Protein 9N4H (pdb70)

Solvent-accessible surface area: 15403 Å² total; per-residue (Å²): 52,2,113,32,89,46,62,19,77,23,88,3,23,0,29,9,32,7,79,152,73,89,75,21,120,14,72,29,35,33,34,2,74,1,92,36,1,77,58,96,15,63,0,18,14,11,104,47,22,62,0,28,0,0,0,65,114,50,104,54,45,2,29,0,85,7,81,12,97,79,138,109,78,25,105,4,71,101,80,74,35,46,10,55,14,5,1,26,0,41,0,43,57,16,60,110,132,20,179,43,29,20,60,20,40,55,31,9,64,9,94,1,45,7,3,3,5,1,0,22,12,66,81,87,52,52,34,69,4,28,81,112,16,77,99,22,26,146,57,67,118,57,5,71,51,2,1,61,76,17,65,88,42,0,28,124,122,10,0,0,0,2,0,19,0,31,0,13,8,36,95,44,0,110,30,100,51,69,19,85,20,77,4,20,0,28,8,34,8,72,145,76,90,76,19,123,14,83,27,36,32,28,1,76,0,94,36,8,82,63,82,12,65,0,17,14,13,105,48,24,64,0,23,0,0,0,60,114,58,108,55,49,2,31,0,85,6,89,14,99,72,130,109,83,29,94,0,64,96,110,69,36,42,11,52,15,6,1,27,0,36,0,45,64,17,60,106,133,21,178,43,30,19,51,16,42,51,32,8,64,16,93,0,44,6,3,3,5,2,0,21,10,67,80,85,34,54,33,72,2,26,83,114,17,76,97,29,26,148,61,66,128,61,4,80,53,1,0,79,66,14,62,98,38,0,26,99,125,4,0,0,0,4,0,20,0,34,0,10,7,33,95

Radius of gyration: 21.86 Å; Cα contacts (8 Å, |Δi|>4): 860; chains: 2; bounding box: 50×51×44 Å

Nearest PDB structures (foldseek):
  8eov-assembly1_A  TM=8.571E-01  e=8.862E+00  synthetic construct
  4huh-assembly1_D  TM=3.785E-01  e=7.845E+00  Tequatrovirus T4
  4huh-assembly1_F  TM=3.788E-01  e=7.845E+00  Tequatrovirus T4
  4huh-assembly1_E  TM=3.785E-01  e=7.845E+00  Tequatrovirus T4
  4huh-assembly1_C  TM=2.147E-01  e=7.845E+00  Tequatrovirus T4

GO terms:
  GO:0043709 cell adhesion involved in single-species biofilm formation (P, IMP)

Foldseek 3Di:
DFFAEAEDEDEAEDDQVCVVVQKDKDKDKDKFFGQRDAAKFKKAWADFDWAWEAFQQRQFIKIKDKDWPDRDIDIAHGSRGMDMTMIMIMIGGDPSPDQHQWYPHRHFKTKQKFRIKIARDDPVLSVVLSVQLVVCVVVPHHRVVSVVSSSVSRNPGIYMYGYMYMYGYDD/DFFAAAEDEDEAEDDQCCVPVQKDKDKDKDKFFGQRDAAKFKKAKAQFDWAWEAEQQRPFIKIKDKAWPDRDIDMAHGSRGIDMTMIMIMIGGDDPPDDHQYYPHNHFKDKQKFRIKMKRDDPVLSVVLNVQLVVCVVVPHHRVVSVVVSCVSRNDVMYMYGYMYMYGYDD

Secondary structure (DSSP, 8-state):
----EEEEEEEEEPPTTHHHH--EEEEEEEEEE-TT--S-EEEEEPPP--EEEEETTTTEEEEEEEEESS-SPEEE-TT--EEEEEEEEEEEEPPTTPPPSEE-TTSSEEEEEEEEEEE-S-HHHHHHHHHHHHHHHHTT--HHHHHHHHHHHHHSSS-EEEEEEEEE---/----EEEEEEEEE--TTHHHH--EEEEEEEEEE-TT--S-EEEEEPPP--EEEEETTTTEEEEEEEEES--S-EEE-TT--EEEEEEEEEEEEPPTTPPPSEE-TTSSEEEEEEEEEEE-S-HHHHHHHHHHHHHHHHTT--HHHHHHHHHHHH-SSS-EEEEEEEEE---

Sequence (342 aa):
ACYSELSVQHNLVVQGDFALTQTQMATYEHNFNDSSCVSTNTITPMSPADIIVGLYNDTIKLNLHFEWTNKNNITLSNNQTSFTSGYSVTVTPAASNAKVNVSAGGGGSVMINGVATLSSASSSTRGSAAVQFLLCLLGGKSWDACVNSYRNALAQNAGVYSFNLTLSYNPACYSELSVQHNLVVQGDFALTQTQMATYEHNFNDSSCVSTNTITPMSPADIIVGLYNDTIKLNLHFEWTNKNNITLSNNQTSFTSGYSVTVTPAASNAKVNVSAGGGGSVMINGVATLSSASSSTRGSAAVQFLLCLLGGKSWDACVNSYRNALAQNAGVYSFNLTLSYNP

B-factor: mean 21.0, std 8.01, range [8.34, 59.48]

InterPro domains:
  IPR000259 Fimbrial-type adhesion domain [PF00419] (185-344)
  IPR008966 Adhesion domain superfamily [SSF49401] (194-344)
  IPR016959 Uncharacterised conserved protein UCP030811 [NF011788] (1-344)
  IPR016959 Uncharacterised conserved protein UCP030811 [PIRSF030811] (1-344)
  IPR036937 Fimbrial-type adhesion domain superfamily [G3DSA:2.60.40.1090] (190-343)

Structure (mmCIF, N/CA/C/O backbone):
data_9N4H
#
_entry.id   9N4H
#
_cell.length_a   34.852
_cell.length_b   92.296
_cell.length_c   44.939
_cell.angle_alpha   90.00
_cell.angle_beta   91.69
_cell.angle_gamma   90.00
#
_symmetry.space_group_name_H-M   'P 1 21 1'
#
loop_
_entity.id
_entity.type
_entity.pdbx_description
1 polymer 'YehD protein'
2 non-polymer GLYCEROL
3 non-polymer 'FORMIC ACID'
4 non-polymer 'MAGNESIUM ION'
5 water water
#
loop_
_atom_site.group_PDB
_atom_site.id
_atom_site.type_symbol
_atom_site.label_atom_id
_atom_site.label_alt_id
_atom_site.label_comp_id
_atom_site.label_asym_id
_atom_site.label_entity_id
_atom_site.label_seq_id
_atom_site.pdbx_PDB_ins_code
_atom_site.Cartn_x
_atom_site.Cartn_y
_atom_site.Cartn_z
_atom_site.occupancy
_atom_site.B_iso_or_equiv
_atom_site.auth_seq_id
_atom_site.auth_comp_id
_atom_site.auth_asym_id
_atom_site.auth_atom_id
_atom_site.pdbx_PDB_model_num
ATOM 1 N N . ALA A 1 1 ? 0.976 -41.883 4.779 1.00 20.28 1 ALA A N 1
ATOM 2 C CA . ALA A 1 1 ? 0.262 -40.563 4.847 1.00 17.27 1 ALA A CA 1
ATOM 3 C C . ALA A 1 1 ? 0.813 -39.728 5.996 1.00 14.47 1 ALA A C 1
ATOM 4 O O . ALA A 1 1 ? 1.264 -40.287 6.988 1.00 13.25 1 ALA A O 1
ATOM 13 N N . CYS A 1 2 ? 0.822 -38.392 5.795 1.00 13.99 2 CYS A N 1
ATOM 14 C CA . CYS A 1 2 ? 1.072 -37.416 6.863 1.00 14.41 2 CYS A CA 1
ATOM 15 C C . CYS A 1 2 ? -0.097 -36.451 6.916 1.00 13.02 2 CYS A C 1
ATOM 16 O O . CYS A 1 2 ? -0.809 -36.283 5.926 1.00 14.01 2 CYS A O 1
ATOM 23 N N . TYR A 1 3 ? -0.320 -35.825 8.083 1.00 13.88 3 TYR A N 1
ATOM 24 C CA . TYR A 1 3 ? -1.547 -35.047 8.203 1.00 12.78 3 TYR A CA 1
ATOM 25 C C . TYR A 1 3 ? -1.392 -33.687 8.854 1.00 13.67 3 TYR A C 1
ATOM 26 O O . TYR A 1 3 ? -2.392 -32.973 8.937 1.00 12.85 3 TYR A O 1
ATOM 44 N N . SER A 1 4 ? -0.229 -33.337 9.380 1.00 10.80 4 SER A N 1
ATOM 45 C CA . SER A 1 4 ? -0.192 -32.182 10.247 1.00 12.52 4 SER A CA 1
ATOM 46 C C . SER A 1 4 ? 0.079 -30.906 9.461 1.00 11.76 4 SER A C 1
ATOM 47 O O . SER A 1 4 ? 0.706 -30.918 8.407 1.00 13.55 4 SER A O 1
ATOM 55 N N . GLU A 1 5 ? -0.434 -29.811 9.977 1.00 9.90 5 GLU A N 1
ATOM 56 C CA . GLU A 1 5 ? -0.131 -28.474 9.491 1.00 10.77 5 GLU A CA 1
ATOM 57 C C . GLU A 1 5 ? 0.879 -27.901 10.481 1.00 10.86 5 GLU A C 1
ATOM 58 O O . GLU A 1 5 ? 0.543 -27.578 11.626 1.00 11.05 5 GLU A O 1
ATOM 70 N N . LEU A 1 6 ? 2.101 -27.762 10.028 1.00 11.45 6 LEU A N 1
ATOM 71 C CA . LEU A 1 6 ? 3.195 -27.272 10.837 1.00 13.54 6 LEU A CA 1
ATOM 72 C C . LEU A 1 6 ? 3.763 -26.003 10.235 1.00 12.85 6 LEU A C 1
ATOM 73 O O . LEU A 1 6 ? 3.790 -25.832 9.010 1.00 12.04 6 LEU A O 1
ATOM 89 N N . SER A 1 7 ? 4.295 -25.154 11.120 1.00 14.14 7 SER A N 1
ATOM 90 C CA . SER A 1 7 ? 4.903 -23.926 10.639 1.00 14.49 7 SER A CA 1
ATOM 91 C C . SER A 1 7 ? 6.076 -23.582 11.540 1.00 11.36 7 SER A C 1
ATOM 92 O O . SER A 1 7 ? 6.175 -24.032 12.704 1.00 11.43 7 SER A O 1
ATOM 100 N N . VAL A 1 8 ? 6.972 -22.777 10.969 1.00 11.09 8 VAL A N 1
ATOM 101 C CA . VAL A 1 8 ? 8.056 -22.140 11.706 1.00 11.45 8 VAL A CA 1
ATOM 102 C C . VAL A 1 8 ? 8.049 -20.669 11.353 1.00 11.25 8 VAL A C 1
ATOM 103 O O . VAL A 1 8 ? 7.706 -20.308 10.225 1.00 11.31 8 VAL A O 1
ATOM 116 N N . GLN A 1 9 ? 8.503 -19.833 12.275 1.00 11.71 9 GLN A N 1
ATOM 117 C CA . GLN A 1 9 ? 8.610 -18.398 12.029 1.00 16.95 9 GLN A CA 1
ATOM 118 C C . GLN A 1 9 ? 10.092 -18.027 12.026 1.00 15.54 9 GLN A C 1
ATOM 119 O O . GLN A 1 9 ? 10.807 -18.372 12.988 1.00 15.95 9 GLN A O 1
ATOM 133 N N . HIS A 1 10 ? 10.524 -17.263 11.001 1.00 11.76 10 HIS A N 1
ATOM 134 C CA . HIS A 1 10 ? 11.871 -16.708 11.046 1.00 12.59 10 HIS A CA 1
ATOM 135 C C . HIS A 1 10 ? 11.796 -15.199 10.925 1.00 13.73 10 HIS A C 1
ATOM 136 O O . HIS A 1 10 ? 10.751 -14.647 10.569 1.00 15.78 10 HIS A O 1
ATOM 150 N N . ASN A 1 11 ? 12.873 -14.532 11.306 1.00 9.78 11 ASN A N 1
ATOM 151 C CA . ASN A 1 11 ? 12.935 -13.080 11.191 1.00 12.97 11 ASN A CA 1
ATOM 152 C C . ASN A 1 11 ? 13.965 -12.741 10.129 1.00 14.56 11 ASN A C 1
ATOM 153 O O . ASN A 1 11 ? 15.031 -13.375 10.060 1.00 17.02 11 ASN A O 1
ATOM 164 N N . LEU A 1 12 ? 13.642 -11.738 9.302 1.00 16.75 12 LEU A N 1
ATOM 165 C CA . LEU A 1 12 ? 14.599 -11.160 8.374 1.00 14.58 12 LEU A CA 1
ATOM 166 C C . LEU A 1 12 ? 14.736 -9.691 8.747 1.00 15.19 12 LEU A C 1
ATOM 167 O O . LEU A 1 12 ? 13.792 -8.934 8.581 1.00 18.13 12 LEU A O 1
ATOM 183 N N . VAL A 1 13 ? 15.915 -9.273 9.175 1.00 13.83 13 VAL A N 1
ATOM 184 C CA . VAL A 1 13 ? 16.186 -7.865 9.434 1.00 14.46 13 VAL A CA 1
ATOM 185 C C . VAL A 1 13 ? 16.973 -7.364 8.243 1.00 14.48 13 VAL A C 1
ATOM 186 O O . VAL A 1 13 ? 18.060 -7.895 7.949 1.00 13.40 13 VAL A O 1
ATOM 199 N N . VAL A 1 14 ? 16.379 -6.413 7.508 1.00 14.31 14 VAL A N 1
ATOM 200 C CA . VAL A 1 14 ? 17.060 -5.762 6.392 1.00 14.46 14 VAL A CA 1
ATOM 201 C C . VAL A 1 14 ? 18.134 -4.841 6.958 1.00 14.33 14 VAL A C 1
ATOM 202 O O . VAL A 1 14 ? 17.862 -4.048 7.859 1.00 16.49 14 VAL A O 1
ATOM 215 N N . GLN A 1 15 ? 19.330 -4.901 6.391 1.00 15.95 15 GLN A N 1
ATOM 216 C CA . GLN A 1 15 ? 20.442 -4.075 6.845 1.00 14.71 15 GLN A CA 1
ATOM 217 C C . GLN A 1 15 ? 20.115 -2.594 6.794 1.00 15.67 15 GLN A C 1
ATOM 218 O O . GLN A 1 15 ? 19.477 -2.102 5.852 1.00 16.81 15 GLN A O 1
ATOM 232 N N . GLY A 1 16 ? 20.662 -1.858 7.757 1.00 16.81 16 GLY A N 1
ATOM 233 C CA . GLY A 1 16 ? 20.408 -0.437 7.807 1.00 18.15 16 GLY A CA 1
ATOM 234 C C . GLY A 1 16 ? 20.958 0.314 6.616 1.00 21.88 16 GLY A C 1
ATOM 235 O O . GLY A 1 16 ? 20.460 1.390 6.277 1.00 25.11 16 GLY A O 1
ATOM 239 N N . ASP A 1 17 ? 21.959 -0.254 5.941 1.00 22.49 17 ASP A N 1
ATOM 240 C CA . ASP A 1 17 ? 22.546 0.383 4.767 1.00 23.74 17 ASP A CA 1
ATOM 241 C C . ASP A 1 17 ? 22.058 -0.255 3.469 1.00 21.19 17 ASP A C 1
ATOM 242 O O . ASP A 1 17 ? 22.759 -0.220 2.454 1.00 22.85 17 ASP A O 1
ATOM 251 N N . PHE A 1 18 ? 20.865 -0.837 3.481 1.00 17.21 18 PHE A N 1
ATOM 252 C CA . PHE A 1 18 ? 20.333 -1.448 2.257 1.00 18.01 18 PHE A CA 1
ATOM 253 C C . PHE A 1 18 ? 20.204 -0.453 1.124 1.00 19.39 18 PHE A C 1
ATOM 254 O O . PHE A 1 18 ? 20.216 -0.852 -0.042 1.00 20.61 18 PHE A O 1
ATOM 271 N N . ALA A 1 19 ? 20.038 0.834 1.436 1.00 20.67 19 ALA A N 1
ATOM 272 C CA . ALA A 1 19 ? 19.943 1.838 0.390 1.00 22.84 19 ALA A CA 1
ATOM 273 C C . ALA A 1 19 ? 21.189 1.878 -0.477 1.00 25.58 19 ALA A C 1
ATOM 274 O O . ALA A 1 19 ? 21.094 2.203 -1.676 1.00 26.69 19 ALA A O 1
ATOM 281 N N . LEU A 1 20 ? 22.349 1.556 0.103 1.00 23.60 20 LEU A N 1
ATOM 282 C CA . LEU A 1 20 ? 23.596 1.466 -0.647 1.00 25.08 20 LEU A CA 1
ATOM 283 C C . LEU A 1 20 ? 23.728 0.134 -1.379 1.00 23.82 20 LEU A C 1
ATOM 284 O O . LEU A 1 20 ? 23.951 0.089 -2.600 1.00 23.66 20 LEU A O 1
ATOM 300 N N . THR A 1 21 ? 23.616 -0.956 -0.626 1.00 21.56 21 THR A N 1
ATOM 301 C CA . THR A 1 21 ? 23.919 -2.285 -1.151 1.00 23.18 21 THR A CA 1
ATOM 302 C C . THR A 1 21 ? 22.833 -2.761 -2.088 1.00 23.17 21 THR A C 1
ATOM 303 O O . THR A 1 21 ? 23.136 -3.360 -3.122 1.00 24.54 21 THR A O 1
ATOM 314 N N . GLN A 1 22 ? 21.567 -2.486 -1.752 1.00 22.40 22 GLN A N 1
ATOM 315 C CA . GLN A 1 22 ? 20.407 -2.815 -2.573 1.00 23.60 22 GLN A CA 1
ATOM 316 C C . GLN A 1 22 ? 20.321 -4.311 -2.860 1.00 22.45 22 GLN A C 1
ATOM 317 O O . GLN A 1 22 ? 19.628 -4.740 -3.800 1.00 23.88 22 GLN A O 1
ATOM 331 N N . THR A 1 23 ? 21.007 -5.112 -2.057 1.00 19.34 23 THR A N 1
ATOM 332 C CA . THR A 1 23 ? 20.831 -6.547 -2.119 1.00 20.40 23 THR A CA 1
ATOM 333 C C . THR A 1 23 ? 21.155 -7.141 -0.764 1.00 20.56 23 THR A C 1
ATOM 334 O O . THR A 1 23 ? 22.020 -6.648 -0.031 1.00 20.79 23 THR A O 1
ATOM 345 N N . GLN A 1 24 ? 20.424 -8.192 -0.421 1.00 17.92 24 GLN A N 1
ATOM 346 C CA . GLN A 1 24 ? 20.703 -8.873 0.824 1.00 16.71 24 GLN A CA 1
ATOM 347 C C . GLN A 1 24 ? 20.205 -10.295 0.691 1.00 17.13 24 GLN A C 1
ATOM 348 O O . GLN A 1 24 ? 19.163 -10.546 0.090 1.00 17.07 24 GLN A O 1
ATOM 362 N N . MET A 1 25 ? 20.920 -11.229 1.293 1.00 16.56 25 MET A N 1
ATOM 363 C CA . MET A 1 25 ? 20.483 -12.620 1.271 1.00 19.06 25 MET A CA 1
ATOM 364 C C . MET A 1 25 ? 20.450 -13.156 2.701 1.00 16.26 25 MET A C 1
ATOM 365 O O . MET A 1 25 ? 21.301 -12.789 3.544 1.00 16.27 25 MET A O 1
ATOM 379 N N . ALA A 1 26 ? 19.445 -14.013 2.961 1.00 12.32 26 ALA A N 1
ATOM 380 C CA . ALA A 1 26 ? 19.312 -14.670 4.236 1.00 11.66 26 ALA A CA 1
ATOM 381 C C . ALA A 1 26 ? 19.010 -16.123 3.929 1.00 10.29 26 ALA A C 1
ATOM 382 O O . ALA A 1 26 ? 18.414 -16.448 2.893 1.00 10.63 26 ALA A O 1
ATOM 389 N N . THR A 1 27 ? 19.394 -16.979 4.845 1.00 10.59 27 THR A N 1
ATOM 390 C CA . THR A 1 27 ? 19.155 -18.407 4.744 1.00 13.36 27 THR A CA 1
ATOM 391 C C . THR A 1 27 ? 18.623 -18.957 6.062 1.00 13.20 27 THR A C 1
ATOM 392 O O . THR A 1 27 ? 19.080 -18.573 7.150 1.00 14.31 27 THR A O 1
ATOM 403 N N . TYR A 1 28 ? 17.597 -19.798 5.965 1.00 12.41 28 TYR A N 1
ATOM 404 C CA . TYR A 1 28 ? 16.909 -20.348 7.129 1.00 10.67 28 TYR A CA 1
ATOM 405 C C . TYR A 1 28 ? 16.780 -21.860 7.016 1.00 12.07 28 TYR A C 1
ATOM 406 O O . TYR A 1 28 ? 16.767 -22.418 5.920 1.00 14.52 28 TYR A O 1
ATOM 424 N N . GLU A 1 29 ? 16.797 -22.526 8.156 1.00 13.11 29 GLU A N 1
ATOM 425 C CA . GLU A 1 29 ? 16.484 -23.946 8.174 1.00 12.79 29 GLU A CA 1
ATOM 426 C C . GLU A 1 29 ? 15.470 -24.231 9.266 1.00 13.10 29 GLU A C 1
ATOM 427 O O . GLU A 1 29 ? 15.297 -23.469 10.220 1.00 13.18 29 GLU A O 1
ATOM 439 N N . HIS A 1 30 ? 14.796 -25.372 9.141 1.00 12.85 30 HIS A N 1
ATOM 440 C CA . HIS A 1 30 ? 13.939 -25.804 10.225 1.00 11.48 30 HIS A CA 1
ATOM 441 C C . HIS A 1 30 ? 13.732 -27.302 10.136 1.00 12.45 30 HIS A C 1
ATOM 442 O O . HIS A 1 30 ? 13.555 -27.837 9.044 1.00 11.59 30 HIS A O 1
ATOM 457 N N . ASN A 1 31 ? 13.765 -27.952 11.289 1.00 12.14 31 ASN A N 1
ATOM 458 C CA . ASN A 1 31 ? 13.438 -29.365 11.407 1.00 13.42 31 ASN A CA 1
ATOM 459 C C . ASN A 1 31 ? 11.978 -29.502 11.809 1.00 13.88 31 ASN A C 1
ATOM 460 O O . ASN A 1 31 ? 11.571 -29.017 12.882 1.00 13.27 31 ASN A O 1
ATOM 471 N N . PHE A 1 32 ? 11.176 -30.099 10.915 1.00 13.68 32 PHE A N 1
ATOM 472 C CA . PHE A 1 32 ? 9.794 -30.400 11.214 1.00 11.02 32 PHE A CA 1
ATOM 473 C C . PHE A 1 32 ? 9.696 -31.829 11.739 1.00 11.67 32 PHE A C 1
ATOM 474 O O . PHE A 1 32 ? 10.405 -32.715 11.271 1.00 12.54 32 PHE A O 1
ATOM 491 N N . ASN A 1 33 ? 8.809 -32.049 12.689 1.00 10.86 33 ASN A N 1
ATOM 492 C CA . ASN A 1 33 ? 8.455 -33.404 13.102 1.00 11.93 33 ASN 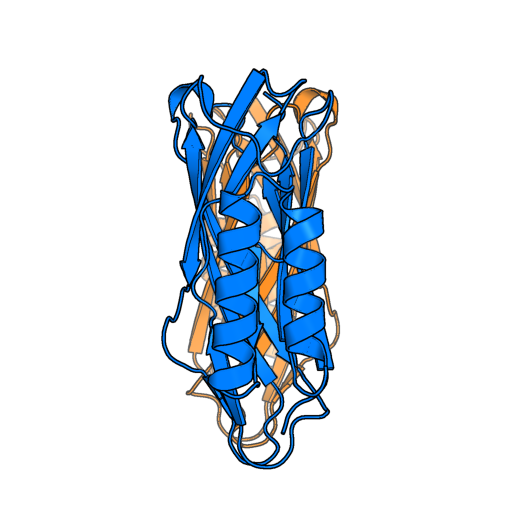A CA 1
ATOM 493 C C . ASN A 1 33 ? 6.948 -33.591 13.049 1.00 12.38 33 ASN A C 1
ATOM 494 O O . ASN A 1 33 ? 6.194 -32.995 13.823 1.00 12.97 33 ASN A O 1
ATOM 505 N N . ASP A 1 34 ? 6.484 -34.387 12.116 1.00 11.80 34 ASP A N 1
ATOM 506 C CA . ASP A 1 34 ? 5.048 -34.659 11.981 1.00 9.63 34 ASP A CA 1
ATOM 507 C C . ASP A 1 34 ? 4.791 -36.068 12.499 1.00 13.74 34 ASP A C 1
ATOM 508 O O . ASP A 1 34 ? 4.987 -37.050 11.775 1.00 14.61 34 ASP A O 1
ATOM 517 N N . SER A 1 35 ? 4.298 -36.152 13.735 1.00 14.72 35 SER A N 1
ATOM 518 C CA . SER A 1 35 ? 4.128 -37.445 14.396 1.00 15.80 35 SER A CA 1
ATOM 519 C C . SER A 1 35 ? 3.053 -38.295 13.748 1.00 13.18 35 SER A C 1
ATOM 520 O O . SER A 1 35 ? 2.977 -39.504 14.007 1.00 15.04 35 SER A O 1
ATOM 528 N N . SER A 1 36 ? 2.258 -37.717 12.877 1.00 11.33 36 SER A N 1
ATOM 529 C CA . SER A 1 36 ? 1.218 -38.453 12.195 1.00 14.02 36 SER A CA 1
ATOM 530 C C . SER A 1 36 ? 1.732 -39.244 11.007 1.00 14.24 36 SER A C 1
ATOM 531 O O . SER A 1 36 ? 0.964 -40.016 10.448 1.00 18.41 36 SER A O 1
ATOM 539 N N . CYS A 1 37 ? 2.962 -39.008 10.553 1.00 12.63 37 CYS A N 1
ATOM 540 C CA . CYS A 1 37 ? 3.431 -39.664 9.333 1.00 14.16 37 CYS A CA 1
ATOM 541 C C . CYS A 1 37 ? 3.571 -41.157 9.578 1.00 13.31 37 CYS A C 1
ATOM 542 O O . CYS A 1 37 ? 4.319 -41.554 10.454 1.00 14.80 37 CYS A O 1
ATOM 549 N N . VAL A 1 38 ? 2.914 -41.960 8.761 1.00 14.84 38 VAL A N 1
ATOM 550 C CA . VAL A 1 38 ? 2.979 -43.412 8.831 1.00 16.46 38 VAL A CA 1
ATOM 551 C C . VAL A 1 38 ? 3.227 -43.906 7.411 1.00 17.99 38 VAL A C 1
ATOM 552 O O . VAL A 1 38 ? 2.954 -43.213 6.426 1.00 16.74 38 VAL A O 1
ATOM 565 N N . SER A 1 39 ? 3.752 -45.126 7.319 1.00 18.68 39 SER A N 1
ATOM 566 C CA . SER A 1 39 ? 4.118 -45.685 6.033 1.00 20.23 39 SER A CA 1
ATOM 567 C C . SER A 1 39 ? 5.204 -44.823 5.409 1.00 19.47 39 SER A C 1
ATOM 568 O O . SER A 1 39 ? 5.970 -44.167 6.122 1.00 22.11 39 SER A O 1
ATOM 576 N N . THR A 1 40 ? 5.325 -44.861 4.091 1.00 18.70 40 THR A N 1
ATOM 577 C CA . THR A 1 40 ? 6.319 -44.074 3.373 1.00 16.93 40 THR A CA 1
ATOM 578 C C . THR A 1 40 ? 5.653 -42.802 2.874 1.00 15.13 40 THR A C 1
ATOM 579 O O . THR A 1 40 ? 4.488 -42.810 2.485 1.00 17.16 40 THR A O 1
ATOM 590 N N . ASN A 1 41 ? 6.386 -41.710 2.870 1.00 14.64 41 ASN A N 1
ATOM 591 C CA . ASN A 1 41 ? 5.788 -40.469 2.427 1.00 13.23 41 ASN A CA 1
ATOM 592 C C . ASN A 1 41 ? 6.788 -39.678 1.623 1.00 13.03 41 ASN A C 1
ATOM 593 O O . ASN A 1 41 ? 7.972 -39.704 1.926 1.00 12.20 41 ASN A O 1
ATOM 604 N N . THR A 1 42 ? 6.290 -38.954 0.628 1.00 14.16 42 THR A N 1
ATOM 605 C CA . THR A 1 42 ? 7.091 -38.007 -0.134 1.00 14.80 42 THR A CA 1
ATOM 606 C C . THR A 1 42 ? 6.620 -36.601 0.176 1.00 13.41 42 THR A C 1
ATOM 607 O O . THR A 1 42 ? 5.433 -36.302 0.043 1.00 13.66 42 THR A O 1
ATOM 618 N N . ILE A 1 43 ? 7.541 -35.781 0.661 1.00 13.01 43 ILE A N 1
ATOM 619 C CA . ILE A 1 43 ? 7.276 -34.398 1.014 1.00 15.49 43 ILE A CA 1
ATOM 620 C C . ILE A 1 43 ? 7.836 -33.568 -0.119 1.00 14.06 43 ILE A C 1
ATOM 621 O O . ILE A 1 43 ? 9.030 -33.634 -0.395 1.00 14.57 43 ILE A O 1
ATOM 637 N N . THR A 1 44 ? 6.987 -32.788 -0.780 1.00 14.28 44 THR A N 1
ATOM 638 C CA . THR A 1 44 ? 7.413 -32.035 -1.957 1.00 14.64 44 THR A CA 1
ATOM 639 C C . THR A 1 44 ? 7.633 -30.585 -1.589 1.00 13.33 44 THR A C 1
ATOM 640 O O . THR A 1 44 ? 6.702 -29.946 -1.089 1.00 12.71 44 THR A O 1
ATOM 651 N N . PRO A 1 45 ? 8.815 -30.034 -1.844 1.00 15.10 45 PRO A N 1
ATOM 652 C CA . PRO A 1 45 ? 8.990 -28.574 -1.753 1.00 14.06 45 PRO A CA 1
ATOM 653 C C . PRO A 1 45 ? 8.211 -27.896 -2.868 1.00 13.65 45 PRO A C 1
ATOM 654 O O . PRO A 1 45 ? 8.447 -28.158 -4.045 1.00 16.47 45 PRO A O 1
ATOM 665 N N . MET A 1 46 ? 7.258 -27.060 -2.495 1.00 12.86 46 MET A N 1
ATOM 666 C CA . MET A 1 46 ? 6.439 -26.375 -3.490 1.00 12.98 46 MET A CA 1
ATOM 667 C C . MET A 1 46 ? 7.179 -25.201 -4.108 1.00 14.07 46 MET A C 1
ATOM 668 O O . MET A 1 46 ? 7.740 -24.374 -3.397 1.00 14.75 46 MET A O 1
ATOM 682 N N . SER A 1 47 ? 7.134 -25.088 -5.434 1.00 12.72 47 SER A N 1
ATOM 683 C CA . SER A 1 47 ? 7.891 -24.009 -6.100 1.00 13.59 47 SER A CA 1
ATOM 684 C C . SER A 1 47 ? 7.451 -22.655 -5.564 1.00 15.31 47 SER A C 1
ATOM 685 O O . SER A 1 47 ? 6.256 -22.392 -5.492 1.00 14.45 47 SER A O 1
ATOM 693 N N . PRO A 1 48 ? 8.367 -21.814 -5.094 1.00 16.79 48 PRO A N 1
ATOM 694 C CA . PRO A 1 48 ? 7.960 -20.546 -4.477 1.00 14.93 48 PRO A CA 1
ATOM 695 C C . PRO A 1 48 ? 7.805 -19.437 -5.515 1.00 15.89 48 PRO A C 1
ATOM 696 O O . PRO A 1 48 ? 8.278 -19.535 -6.637 1.00 22.24 48 PRO A O 1
ATOM 707 N N . ALA A 1 49 ? 7.107 -18.392 -5.120 1.00 11.99 49 ALA A N 1
ATOM 708 C CA . ALA A 1 49 ? 6.952 -17.198 -5.928 1.00 12.77 49 ALA A CA 1
ATOM 709 C C . ALA A 1 49 ? 7.601 -16.010 -5.245 1.00 14.30 49 ALA A C 1
ATOM 710 O O . ALA A 1 49 ? 7.660 -15.929 -4.019 1.00 16.87 49 ALA A O 1
ATOM 717 N N . ASP A 1 50 ? 8.133 -15.097 -6.058 1.00 14.74 50 ASP A N 1
ATOM 718 C CA . ASP A 1 50 ? 8.635 -13.854 -5.486 1.00 16.89 50 ASP A CA 1
ATOM 719 C C . ASP A 1 50 ? 7.501 -13.086 -4.811 1.00 16.94 50 ASP A C 1
ATOM 720 O O . ASP A 1 50 ? 6.333 -13.158 -5.218 1.00 17.62 50 ASP A O 1
ATOM 729 N N . ILE A 1 51 ? 7.861 -12.300 -3.799 1.00 16.21 51 ILE A N 1
ATOM 730 C CA . ILE A 1 51 ? 6.907 -11.488 -3.049 1.00 14.19 51 ILE A CA 1
ATOM 731 C C . ILE A 1 51 ? 7.359 -10.053 -3.162 1.00 15.24 51 ILE A C 1
ATOM 732 O O . ILE A 1 51 ? 8.541 -9.756 -2.972 1.00 16.88 51 ILE A O 1
ATOM 748 N N . ILE A 1 52 ? 6.427 -9.169 -3.434 1.00 16.03 52 ILE A N 1
ATOM 749 C CA . ILE A 1 52 ? 6.696 -7.742 -3.398 1.00 17.78 52 ILE A CA 1
ATOM 750 C C . ILE A 1 52 ? 6.183 -7.201 -2.064 1.00 17.47 52 ILE A C 1
ATOM 751 O O . ILE A 1 52 ? 4.994 -7.314 -1.745 1.00 16.39 52 ILE A O 1
ATOM 767 N N . VAL A 1 53 ? 7.076 -6.629 -1.269 1.00 17.95 53 VAL A N 1
ATOM 768 C CA . VAL A 1 53 ? 6.742 -6.160 0.065 1.00 16.89 53 VAL A CA 1
ATOM 769 C C . VAL A 1 53 ? 6.744 -4.644 0.021 1.00 16.87 53 VAL A C 1
ATOM 770 O O . VAL A 1 53 ? 7.658 -4.047 -0.543 1.00 16.50 53 VAL A O 1
ATOM 783 N N . GLY A 1 54 ? 5.735 -4.022 0.612 1.00 16.48 54 GLY A N 1
ATOM 784 C CA . GLY A 1 54 ? 5.660 -2.581 0.672 1.00 16.78 54 GLY A CA 1
ATOM 785 C C . GLY A 1 54 ? 5.813 -2.131 2.115 1.00 18.97 54 GLY A C 1
ATOM 786 O O . GLY A 1 54 ? 5.156 -2.665 3.009 1.00 16.02 54 GLY A O 1
ATOM 790 N N . LEU A 1 55 ? 6.706 -1.166 2.314 1.00 18.11 55 LEU A N 1
ATOM 791 C CA . LEU A 1 55 ? 7.041 -0.635 3.621 1.00 18.66 55 LEU A CA 1
ATOM 792 C C . LEU A 1 55 ? 6.868 0.876 3.628 1.00 20.24 55 LEU A C 1
ATOM 793 O O . LEU A 1 55 ? 7.038 1.541 2.601 1.00 19.76 55 LEU A O 1
ATOM 809 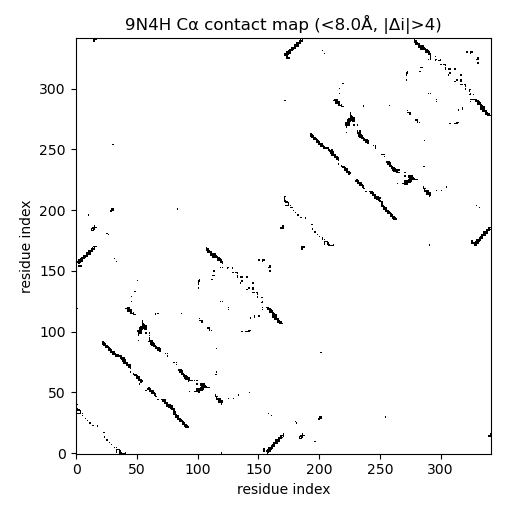N N . TYR A 1 56 ? 6.463 1.403 4.783 1.00 19.61 56 TYR A N 1
ATOM 810 C CA . TYR A 1 56 ? 6.370 2.845 5.010 1.00 21.42 56 TYR A CA 1
ATOM 811 C C . TYR A 1 56 ? 5.433 3.482 3.993 1.00 22.04 56 TYR A C 1
ATOM 812 O O . TYR A 1 56 ? 5.827 4.292 3.169 1.00 23.34 56 TYR A O 1
ATOM 830 N N . ASN A 1 57 ? 4.165 3.123 4.130 1.00 21.45 57 ASN A N 1
ATOM 831 C CA . ASN A 1 57 ? 3.112 3.572 3.235 1.00 23.47 57 ASN A CA 1
ATOM 832 C C . ASN A 1 57 ? 3.390 3.157 1.811 1.00 21.77 57 ASN A C 1
ATOM 833 O O . ASN A 1 57 ? 3.025 3.883 0.885 1.00 22.31 57 ASN A O 1
ATOM 844 N N . ASP A 1 58 ? 3.969 1.959 1.669 1.00 22.50 58 ASP A N 1
ATOM 845 C CA . ASP A 1 58 ? 4.379 1.377 0.385 1.00 22.96 58 ASP A CA 1
ATOM 846 C C . ASP A 1 58 ? 5.267 2.314 -0.441 1.00 22.66 58 ASP A C 1
ATOM 847 O O . ASP A 1 58 ? 5.235 2.279 -1.678 1.00 23.18 58 ASP A O 1
ATOM 856 N N . THR A 1 59 ? 6.063 3.146 0.233 1.00 20.61 59 THR A N 1
ATOM 857 C CA . THR A 1 59 ? 7.048 3.989 -0.415 1.00 21.35 59 THR A CA 1
ATOM 858 C C . THR A 1 59 ? 8.355 3.277 -0.635 1.00 20.73 59 THR A C 1
ATOM 859 O O . THR A 1 59 ? 9.144 3.714 -1.471 1.00 25.41 59 THR A O 1
ATOM 870 N N . ILE A 1 60 ? 8.617 2.218 0.115 1.00 20.09 60 ILE A N 1
ATOM 871 C CA . ILE A 1 60 ? 9.761 1.335 -0.100 1.00 21.35 60 ILE A CA 1
ATOM 872 C C . ILE A 1 60 ? 9.182 -0.008 -0.497 1.00 21.38 60 ILE A C 1
ATOM 873 O O . ILE A 1 60 ? 8.419 -0.622 0.268 1.00 23.37 60 ILE A O 1
ATOM 889 N N . LYS A 1 61 ? 9.499 -0.437 -1.709 1.00 19.76 61 LYS A N 1
ATOM 890 C CA . LYS A 1 61 ? 9.039 -1.714 -2.233 1.00 19.34 61 LYS A CA 1
ATOM 891 C C . LYS A 1 61 ? 10.237 -2.633 -2.390 1.00 16.77 61 LYS A C 1
ATOM 892 O O . LYS A 1 61 ? 11.239 -2.253 -2.999 1.00 18.22 61 LYS A O 1
ATOM 911 N N . LEU A 1 62 ? 10.131 -3.833 -1.842 1.00 15.85 62 LEU A N 1
ATOM 912 C CA . LEU A 1 62 ? 11.189 -4.816 -1.904 1.00 15.27 62 LEU A CA 1
ATOM 913 C C . LEU A 1 62 ? 10.707 -6.040 -2.651 1.00 19.51 62 LEU A C 1
ATOM 914 O O . LEU A 1 62 ? 9.567 -6.454 -2.499 1.00 20.34 62 LEU A O 1
ATOM 930 N N . ASN A 1 63 ? 11.589 -6.632 -3.424 1.00 19.32 63 ASN A N 1
ATOM 931 C CA . ASN A 1 63 ? 11.346 -7.928 -4.053 1.00 17.39 63 ASN A CA 1
ATOM 932 C C . ASN A 1 63 ? 12.034 -9.009 -3.225 1.00 17.85 63 ASN A C 1
ATOM 933 O O . ASN A 1 63 ? 13.237 -8.919 -2.967 1.00 15.82 63 ASN A O 1
ATOM 944 N N . LEU A 1 64 ? 11.271 -10.018 -2.799 1.00 16.55 64 LEU A N 1
ATOM 945 C CA . LEU A 1 64 ? 11.815 -11.188 -2.138 1.00 14.30 64 LEU A CA 1
ATOM 946 C C . LEU A 1 64 ? 11.791 -12.351 -3.112 1.00 13.63 64 LEU A C 1
ATOM 947 O O . LEU A 1 64 ? 10.712 -12.693 -3.635 1.00 13.81 64 LEU A O 1
ATOM 963 N N . HIS A 1 65 ? 12.972 -12.920 -3.381 1.00 13.36 65 HIS A N 1
ATOM 964 C CA . HIS A 1 65 ? 13.113 -14.111 -4.199 1.00 13.85 65 HIS A CA 1
ATOM 965 C C . HIS A 1 65 ? 13.566 -15.293 -3.348 1.00 12.94 65 HIS A C 1
ATOM 966 O O . HIS A 1 65 ? 14.594 -15.208 -2.657 1.00 12.75 65 HIS A O 1
ATOM 980 N N . PHE A 1 66 ? 12.857 -16.428 -3.471 1.00 12.67 66 PHE A N 1
ATOM 981 C CA . PHE A 1 66 ? 13.045 -17.598 -2.623 1.00 13.97 66 PHE A CA 1
ATOM 982 C C . PHE A 1 66 ? 13.583 -18.763 -3.441 1.00 14.94 66 PHE A C 1
ATOM 983 O O . PHE A 1 66 ? 13.164 -18.993 -4.575 1.00 14.08 66 PHE A O 1
ATOM 1000 N N . GLU A 1 67 ? 14.535 -19.471 -2.866 1.00 15.42 67 GLU A N 1
ATOM 1001 C CA . GLU A 1 67 ? 15.106 -20.647 -3.486 1.00 16.75 67 GLU A CA 1
ATOM 1002 C C . GLU A 1 67 ? 15.238 -21.703 -2.405 1.00 14.59 67 GLU A C 1
ATOM 1003 O O . GLU A 1 67 ? 15.812 -21.450 -1.346 1.00 13.26 67 GLU A O 1
ATOM 1015 N N . TRP A 1 68 ? 14.684 -22.881 -2.653 1.00 12.01 68 TRP A N 1
ATOM 1016 C CA . TRP A 1 68 ? 14.886 -24.011 -1.736 1.00 12.53 68 TRP A CA 1
ATOM 1017 C C . TRP A 1 68 ? 16.354 -24.408 -1.648 1.00 14.43 68 TRP A C 1
ATOM 1018 O O . TRP A 1 68 ? 17.067 -24.470 -2.656 1.00 14.34 68 TRP A O 1
ATOM 1039 N N . THR A 1 69 ? 16.796 -24.713 -0.434 1.00 16.47 69 THR A N 1
ATOM 1040 C CA . THR A 1 69 ? 18.171 -25.150 -0.251 1.00 16.33 69 THR A CA 1
ATOM 1041 C C . THR A 1 69 ? 18.390 -26.492 -0.910 1.00 15.51 69 THR A C 1
ATOM 1042 O O . THR A 1 69 ? 19.387 -26.692 -1.597 1.00 17.99 69 THR A O 1
ATOM 1053 N N . ASN A 1 70 ? 17.435 -27.388 -0.751 1.00 15.31 70 ASN A N 1
ATOM 1054 C CA . ASN A 1 70 ? 17.434 -28.709 -1.366 1.00 16.59 70 ASN A CA 1
ATOM 1055 C C . ASN A 1 70 ? 16.136 -28.760 -2.161 1.00 17.75 70 ASN A C 1
ATOM 1056 O O . ASN A 1 70 ? 15.049 -28.709 -1.579 1.00 21.86 70 ASN A O 1
ATOM 1067 N N . LYS A 1 71 ? 16.245 -28.802 -3.480 1.00 20.47 71 LYS A N 1
ATOM 1068 C CA . LYS A 1 71 ? 15.068 -28.779 -4.325 1.00 23.34 71 LYS A CA 1
ATOM 1069 C C . LYS A 1 71 ? 14.484 -30.157 -4.561 1.00 21.92 71 LYS A C 1
ATOM 1070 O O . LYS A 1 71 ? 13.403 -30.259 -5.167 1.00 22.64 71 LYS A O 1
ATOM 1089 N N . ASN A 1 72 ? 15.140 -31.188 -4.059 1.00 19.18 72 ASN A N 1
ATOM 1090 C CA . ASN A 1 72 ? 14.677 -32.566 -4.204 1.00 21.86 72 ASN A CA 1
ATOM 1091 C C . ASN A 1 72 ? 13.541 -32.861 -3.241 1.00 17.98 72 ASN A C 1
ATOM 1092 O O . ASN A 1 72 ? 13.451 -32.272 -2.167 1.00 19.09 72 ASN A O 1
ATOM 1103 N N . ASN A 1 73 ? 12.678 -33.798 -3.622 1.00 18.20 73 ASN A N 1
ATOM 1104 C CA . ASN A 1 73 ? 11.651 -34.265 -2.702 1.00 18.20 73 ASN A CA 1
ATOM 1105 C C . ASN A 1 73 ? 12.325 -34.877 -1.485 1.00 17.30 73 ASN A C 1
ATOM 1106 O O . ASN A 1 73 ? 13.429 -35.416 -1.577 1.00 17.13 73 ASN A O 1
ATOM 1117 N N . ILE A 1 74 ? 11.689 -34.724 -0.332 1.00 18.64 74 ILE A N 1
ATOM 1118 C CA . ILE A 1 74 ? 12.128 -35.383 0.886 1.00 17.44 74 ILE A CA 1
ATOM 1119 C C . ILE A 1 74 ? 11.406 -36.713 0.962 1.00 17.88 74 ILE A C 1
ATOM 1120 O O . ILE A 1 74 ? 10.182 -36.769 0.797 1.00 17.84 74 ILE A O 1
ATOM 1136 N N . THR A 1 75 ? 12.156 -37.786 1.159 1.00 16.75 75 THR A N 1
ATOM 1137 C CA . THR A 1 75 ? 11.599 -39.130 1.224 1.00 18.22 75 THR A CA 1
ATOM 1138 C C . THR A 1 75 ? 11.643 -39.569 2.682 1.00 19.61 75 THR A C 1
ATOM 1139 O O . THR A 1 75 ? 12.720 -39.606 3.285 1.00 20.59 75 THR A O 1
ATOM 1150 N N . LEU A 1 76 ? 10.475 -39.826 3.270 1.00 17.89 76 LEU A N 1
ATOM 1151 C CA . LEU A 1 76 ? 10.392 -40.381 4.614 1.00 16.89 76 LEU A CA 1
ATOM 1152 C C . LEU A 1 76 ? 10.132 -41.882 4.535 1.00 15.44 76 LEU A C 1
ATOM 1153 O O . LEU A 1 76 ? 9.145 -42.323 3.927 1.00 15.10 76 LEU A O 1
ATOM 1169 N N . SER A 1 77 ? 11.024 -42.652 5.133 1.00 17.87 77 SER A N 1
ATOM 1170 C CA . SER A 1 77 ? 10.862 -44.090 5.221 1.00 21.72 77 SER A CA 1
ATOM 1171 C C . SER A 1 77 ? 9.741 -44.403 6.205 1.00 22.38 77 SER A C 1
ATOM 1172 O O . SER A 1 77 ? 9.109 -43.504 6.788 1.00 19.57 77 SER A O 1
ATOM 1180 N N . ASN A 1 78 ? 9.512 -45.701 6.402 1.00 20.86 78 ASN A N 1
ATOM 1181 C CA . ASN A 1 78 ? 8.363 -46.161 7.149 1.00 20.45 78 ASN A CA 1
ATOM 1182 C C . ASN A 1 78 ? 8.283 -45.524 8.524 1.00 18.13 78 ASN A C 1
ATOM 1183 O O . ASN A 1 78 ? 9.199 -45.652 9.343 1.00 17.14 78 ASN A O 1
ATOM 1194 N N . ASN A 1 79 ? 7.209 -44.771 8.733 1.00 22.53 79 ASN A N 1
ATOM 1195 C CA . ASN A 1 79 ? 6.892 -44.091 9.994 1.00 25.29 79 ASN A CA 1
ATOM 1196 C C . ASN A 1 79 ? 7.954 -43.096 10.437 1.00 23.82 79 ASN A C 1
ATOM 1197 O O . ASN A 1 79 ? 7.937 -42.676 11.602 1.00 21.66 79 ASN A O 1
ATOM 1208 N N . GLN A 1 80 ? 8.910 -42.751 9.565 1.00 24.55 80 GLN A N 1
ATOM 1209 C CA . GLN A 1 80 ? 9.827 -41.656 9.826 1.00 24.05 80 GLN A CA 1
ATOM 1210 C C . GLN A 1 80 ? 9.027 -40.361 9.872 1.00 19.01 80 GLN A C 1
ATOM 1211 O O . GLN A 1 80 ? 8.170 -40.125 9.031 1.00 18.07 80 GLN A O 1
ATOM 1225 N N . THR A 1 81 ? 9.313 -39.514 10.834 1.00 16.52 81 THR A N 1
ATOM 1226 C CA . THR A 1 81 ? 8.442 -38.373 11.097 1.00 14.99 81 THR A CA 1
ATOM 1227 C C . THR A 1 81 ? 9.133 -37.021 11.039 1.00 14.95 81 THR A C 1
ATOM 1228 O O . THR A 1 81 ? 8.444 -35.983 11.073 1.00 15.62 81 THR A O 1
ATOM 1239 N N . SER A 1 82 ? 10.459 -36.978 10.993 1.00 16.13 82 SER A N 1
ATOM 1240 C CA . SER A 1 82 ? 11.152 -35.710 11.097 1.00 16.13 82 SER A CA 1
ATOM 1241 C C . SER A 1 82 ? 11.964 -35.459 9.828 1.00 12.86 82 SER A C 1
ATOM 1242 O O . SER A 1 82 ? 12.529 -36.374 9.232 1.00 14.54 82 SER A O 1
ATOM 1250 N N . PHE A 1 83 ? 12.039 -34.204 9.428 1.00 11.74 83 PHE A N 1
ATOM 1251 C CA . PHE A 1 83 ? 12.835 -33.853 8.280 1.00 12.35 83 PHE A CA 1
ATOM 1252 C C . PHE A 1 83 ? 13.258 -32.402 8.402 1.00 14.17 83 PHE A C 1
ATOM 1253 O O . PHE A 1 83 ? 12.552 -31.592 9.013 1.00 16.52 83 PHE A O 1
ATOM 1270 N N . THR A 1 84 ? 14.417 -32.096 7.817 1.00 12.25 84 THR A N 1
ATOM 1271 C CA . THR A 1 84 ? 14.934 -30.743 7.770 1.00 12.65 84 THR A CA 1
ATOM 1272 C C . THR A 1 84 ? 14.721 -30.137 6.400 1.00 11.94 84 THR A C 1
ATOM 1273 O O . THR A 1 84 ? 14.875 -30.807 5.375 1.00 15.52 84 THR A O 1
ATOM 1284 N N . SER A 1 85 ? 14.377 -28.862 6.397 1.00 9.96 85 SER A N 1
ATOM 1285 C CA . SER A 1 85 ? 14.186 -28.134 5.170 1.00 11.95 85 SER A CA 1
ATOM 1286 C C . SER A 1 85 ? 14.730 -26.729 5.375 1.00 11.92 85 SER A C 1
ATOM 1287 O O . SER A 1 85 ? 15.150 -26.378 6.457 1.00 12.80 85 SER A O 1
ATOM 1295 N N . GLY A 1 86 ? 14.775 -25.949 4.308 1.00 13.35 86 GLY A N 1
ATOM 1296 C CA . GLY A 1 86 ? 15.168 -24.559 4.430 1.00 11.88 86 GLY A CA 1
ATOM 1297 C C . GLY A 1 86 ? 15.222 -23.928 3.069 1.00 11.44 86 GLY A C 1
ATOM 1298 O O . GLY A 1 86 ? 15.056 -24.581 2.043 1.00 10.21 86 GLY A O 1
ATOM 1302 N N . TYR A 1 87 ? 15.503 -22.635 3.086 1.00 10.53 87 TYR A N 1
ATOM 1303 C CA . TYR A 1 87 ? 15.523 -21.851 1.872 1.00 11.40 87 TYR A CA 1
ATOM 1304 C C . TYR A 1 87 ? 16.440 -20.650 2.094 1.00 14.71 87 TYR A C 1
ATOM 1305 O O . TYR A 1 87 ? 16.770 -20.285 3.240 1.00 16.90 87 TYR A O 1
ATOM 1323 N N . SER A 1 88 ? 16.808 -20.010 0.980 1.00 14.90 88 SER A N 1
ATOM 1324 C CA . SER A 1 88 ? 17.488 -18.729 1.008 1.00 14.25 88 SER A CA 1
ATOM 1325 C C . SER A 1 88 ? 16.548 -17.745 0.368 1.00 14.57 88 SER A C 1
ATOM 1326 O O . SER A 1 88 ? 15.822 -18.110 -0.556 1.00 14.17 88 SER A O 1
ATOM 1334 N N . VAL A 1 89 ? 16.563 -16.508 0.871 1.00 15.35 89 VAL A N 1
ATOM 1335 C CA . VAL A 1 89 ? 15.780 -15.424 0.306 1.00 13.63 89 VAL A CA 1
ATOM 1336 C C . VAL A 1 89 ? 16.726 -14.299 -0.060 1.00 13.76 89 VAL A C 1
ATOM 1337 O O . VAL A 1 89 ? 17.641 -13.972 0.710 1.00 12.67 89 VAL A O 1
ATOM 1350 N N . THR A 1 90 ? 16.516 -13.721 -1.236 1.00 14.79 90 THR A N 1
ATOM 1351 C CA . THR A 1 90 ? 17.280 -12.574 -1.686 1.00 14.76 90 THR A CA 1
ATOM 1352 C C . THR A 1 90 ? 16.342 -11.388 -1.723 1.00 13.82 90 THR A C 1
ATOM 1353 O O . THR A 1 90 ? 15.271 -11.469 -2.333 1.00 15.74 90 THR A O 1
ATOM 1364 N N . VAL A 1 91 ? 16.760 -10.279 -1.074 1.00 14.32 91 VAL A N 1
ATOM 1365 C CA . VAL A 1 91 ? 16.015 -9.015 -1.014 1.00 13.64 91 VAL A CA 1
ATOM 1366 C C . VAL A 1 91 ? 16.646 -8.041 -1.995 1.00 13.85 91 VAL A C 1
ATOM 1367 O O . VAL A 1 91 ? 17.866 -7.853 -1.972 1.00 15.93 91 VAL A O 1
ATOM 1380 N N . THR A 1 92 ? 15.850 -7.500 -2.917 1.00 14.36 92 THR A N 1
ATOM 1381 C CA . THR A 1 92 ? 16.298 -6.461 -3.830 1.00 18.31 92 THR A CA 1
ATOM 1382 C C . THR A 1 92 ? 15.203 -5.407 -3.927 1.00 18.70 92 THR A C 1
ATOM 1383 O O . THR A 1 92 ? 14.061 -5.653 -3.525 1.00 17.19 92 THR A O 1
ATOM 1394 N N . PRO A 1 93 ? 15.531 -4.225 -4.459 1.00 20.97 93 PRO A N 1
ATOM 1395 C CA . PRO A 1 93 ? 14.481 -3.220 -4.661 1.00 21.54 93 PRO A CA 1
ATOM 1396 C C . PRO A 1 93 ? 13.508 -3.690 -5.725 1.00 20.36 93 PRO A C 1
ATOM 1397 O O . PRO A 1 93 ? 13.901 -4.254 -6.746 1.00 21.10 93 PRO A O 1
ATOM 1408 N N . ALA A 1 94 ? 12.224 -3.490 -5.463 1.00 20.30 94 ALA A N 1
ATOM 1409 C CA . ALA A 1 94 ? 11.211 -3.692 -6.489 1.00 18.94 94 ALA A CA 1
ATOM 1410 C C . ALA A 1 94 ? 11.103 -2.425 -7.312 1.00 23.38 94 ALA A C 1
ATOM 1411 O O . ALA A 1 94 ? 11.372 -1.329 -6.821 1.00 24.80 94 ALA A O 1
ATOM 1418 N N . ALA A 1 95 ? 10.653 -2.566 -8.554 1.00 26.52 95 ALA A N 1
ATOM 1419 C CA . ALA A 1 95 ? 10.453 -1.380 -9.372 1.00 29.81 95 ALA A CA 1
ATOM 1420 C C . ALA A 1 95 ? 9.529 -0.409 -8.649 1.00 31.12 95 ALA A C 1
ATOM 1421 O O . ALA A 1 95 ? 8.647 -0.803 -7.886 1.00 29.82 95 ALA A O 1
ATOM 1428 N N . SER A 1 96 ? 9.715 0.880 -8.913 1.00 33.02 96 SER A N 1
ATOM 1429 C CA . SER A 1 96 ? 8.788 1.871 -8.380 1.00 35.32 96 SER A CA 1
ATOM 1430 C C . SER A 1 96 ? 7.336 1.536 -8.736 1.00 33.66 96 SER A C 1
ATOM 1431 O O . SER A 1 96 ? 6.414 1.848 -7.967 1.00 29.93 96 SER A O 1
ATOM 1439 N N . ASN A 1 97 ? 7.113 0.881 -9.881 1.00 35.82 97 ASN A N 1
ATOM 1440 C CA . ASN A 1 97 ? 5.768 0.622 -10.371 1.00 38.89 97 ASN A CA 1
ATOM 1441 C C . ASN A 1 97 ? 5.201 -0.720 -9.921 1.00 34.46 97 ASN A C 1
ATOM 1442 O O . ASN A 1 97 ? 4.128 -1.112 -10.390 1.00 33.62 97 ASN A O 1
ATOM 1453 N N . ALA A 1 98 ? 5.859 -1.415 -9.003 1.00 31.17 98 ALA A N 1
ATOM 1454 C CA . ALA A 1 98 ? 5.477 -2.783 -8.674 1.00 27.87 98 ALA A CA 1
ATOM 1455 C C . ALA A 1 98 ? 4.211 -2.822 -7.815 1.00 27.55 98 ALA A C 1
ATOM 1456 O O . ALA A 1 98 ? 3.959 -1.946 -6.992 1.00 27.68 98 ALA A O 1
ATOM 1463 N N . LYS A 1 99 ? 3.413 -3.855 -8.009 1.00 27.27 99 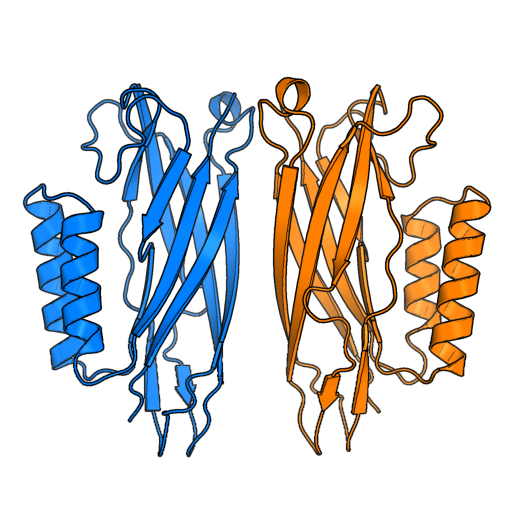LYS A N 1
ATOM 1464 C CA . LYS A 1 99 ? 2.236 -4.064 -7.185 1.00 27.24 99 LYS A CA 1
ATOM 1465 C C . LYS A 1 99 ? 2.659 -4.732 -5.900 1.00 25.97 99 LYS A C 1
ATOM 1466 O O . LYS A 1 99 ? 3.329 -5.769 -5.937 1.00 26.39 99 LYS A O 1
ATOM 1485 N N . VAL A 1 100 ? 2.234 -4.177 -4.774 1.00 23.20 100 VAL A N 1
ATOM 1486 C CA . VAL A 1 100 ? 2.586 -4.743 -3.470 1.00 20.22 100 VAL A CA 1
ATOM 1487 C C . VAL A 1 100 ? 1.694 -5.944 -3.184 1.00 21.08 100 VAL A C 1
ATOM 1488 O O . VAL A 1 100 ? 0.465 -5.841 -3.259 1.00 23.73 100 VAL A O 1
ATOM 1501 N N . ASN A 1 101 ? 2.310 -7.091 -2.856 1.00 20.42 101 ASN A N 1
ATOM 1502 C CA . ASN A 1 101 ? 1.569 -8.270 -2.396 1.00 19.94 101 ASN A CA 1
ATOM 1503 C C . ASN A 1 101 ? 1.329 -8.244 -0.891 1.00 17.79 101 ASN A C 1
ATOM 1504 O O . ASN A 1 101 ? 0.328 -8.772 -0.407 1.00 19.37 101 ASN A O 1
ATOM 1515 N N . VAL A 1 102 ? 2.277 -7.718 -0.126 1.00 17.24 102 VAL A N 1
ATOM 1516 C CA . VAL A 1 102 ? 2.200 -7.650 1.327 1.00 19.26 102 VAL A CA 1
ATOM 1517 C C . VAL A 1 102 ? 2.654 -6.262 1.757 1.00 21.28 102 VAL A C 1
ATOM 1518 O O . VAL A 1 102 ? 3.767 -5.855 1.423 1.00 23.76 102 VAL A O 1
ATOM 1531 N N . SER A 1 103 ? 1.821 -5.560 2.534 1.00 20.38 103 SER A N 1
ATOM 1532 C CA . SER A 1 103 ? 2.073 -4.174 2.917 1.00 20.95 103 SER A CA 1
ATOM 1533 C C . SER A 1 103 ? 2.225 -4.039 4.430 1.00 20.30 103 SER A C 1
ATOM 1534 O O . SER A 1 103 ? 1.488 -4.650 5.198 1.00 20.52 103 SER A O 1
ATOM 1542 N N . ALA A 1 104 ? 3.177 -3.224 4.853 1.00 18.37 104 ALA A N 1
ATOM 1543 C CA . ALA A 1 104 ? 3.419 -2.960 6.257 1.00 19.48 104 ALA A CA 1
ATOM 1544 C C . ALA A 1 104 ? 2.586 -1.810 6.763 1.00 21.77 104 ALA A C 1
ATOM 1545 O O . ALA A 1 104 ? 2.800 -1.352 7.875 1.00 24.34 104 ALA A O 1
ATOM 1552 N N . GLY A 1 105 ? 1.681 -1.299 5.951 1.00 18.92 105 GLY A N 1
ATOM 1553 C CA . GLY A 1 105 ? 0.957 -0.104 6.302 1.00 21.88 105 GLY A CA 1
ATOM 1554 C C . GLY A 1 105 ? 1.939 1.018 6.480 1.00 22.91 105 GLY A C 1
ATOM 1555 O O . GLY A 1 105 ? 2.834 1.210 5.663 1.00 24.40 105 GLY A O 1
ATOM 1559 N N . GLY A 1 106 ? 1.812 1.741 7.579 1.00 23.75 106 GLY A N 1
ATOM 1560 C CA . GLY A 1 106 ? 2.671 2.873 7.802 1.00 23.39 106 GLY A CA 1
ATOM 1561 C C . GLY A 1 106 ? 4.016 2.549 8.393 1.00 23.92 106 GLY A C 1
ATOM 1562 O O . GLY A 1 106 ? 4.817 3.469 8.601 1.00 27.86 106 GLY A O 1
ATOM 1566 N N . GLY A 1 107 ? 4.318 1.270 8.634 1.00 24.84 107 GLY A N 1
ATOM 1567 C CA . GLY A 1 107 ? 5.484 0.868 9.384 1.00 23.21 107 GLY A CA 1
ATOM 1568 C C . GLY A 1 107 ? 6.526 0.174 8.529 1.00 21.00 107 GLY A C 1
ATOM 1569 O O . GLY A 1 107 ? 6.463 0.156 7.301 1.00 21.81 107 GLY A O 1
ATOM 1573 N N . GLY A 1 108 ? 7.506 -0.405 9.210 1.00 18.63 108 GLY A N 1
ATOM 1574 C CA . GLY A 1 108 ? 8.641 -0.971 8.520 1.00 18.16 108 GLY A CA 1
ATOM 1575 C C . GLY A 1 108 ? 8.785 -2.448 8.735 1.00 20.16 108 GLY A C 1
ATOM 1576 O O . GLY A 1 108 ? 9.863 -3.004 8.520 1.00 21.88 108 GLY A O 1
ATOM 1580 N N . SER A 1 109 ? 7.719 -3.106 9.190 1.00 20.78 109 SER A N 1
ATOM 1581 C CA . SER A 1 109 ? 7.774 -4.549 9.420 1.00 17.26 109 SER A CA 1
ATOM 1582 C C . SER A 1 109 ? 6.465 -5.213 9.000 1.00 19.90 109 SER A C 1
ATOM 1583 O O . SER A 1 109 ? 5.361 -4.679 9.201 1.00 18.38 109 SER A O 1
ATOM 1591 N N . VAL A 1 110 ? 6.601 -6.405 8.433 1.00 19.22 110 VAL A N 1
ATOM 1592 C CA . VAL A 1 110 ? 5.466 -7.167 7.930 1.00 19.90 110 VAL A CA 1
ATOM 1593 C C . VAL A 1 110 ? 5.691 -8.612 8.332 1.00 17.50 110 VAL A C 1
ATOM 1594 O O . VAL A 1 110 ? 6.831 -9.066 8.377 1.00 17.99 110 VAL A O 1
ATOM 1607 N N . MET A 1 111 ? 4.604 -9.325 8.606 1.00 17.61 111 MET A N 1
ATOM 1608 C CA . MET A 1 111 ? 4.612 -10.772 8.788 1.00 18.64 111 MET A CA 1
ATOM 1609 C C . MET A 1 111 ? 4.122 -11.392 7.496 1.00 15.47 111 MET A C 1
ATOM 1610 O O . MET A 1 111 ? 3.060 -11.012 6.991 1.00 16.08 111 MET A O 1
ATOM 1624 N N . ILE A 1 112 ? 4.902 -12.308 6.955 1.00 15.59 112 ILE A N 1
ATOM 1625 C CA . ILE A 1 112 ? 4.589 -12.945 5.694 1.00 14.57 112 ILE A CA 1
ATOM 1626 C C . ILE A 1 112 ? 4.382 -14.420 5.979 1.00 16.26 112 ILE A C 1
ATOM 1627 O O . ILE A 1 112 ? 5.348 -15.134 6.284 1.00 18.88 112 ILE A O 1
ATOM 1643 N N . ASN A 1 113 ? 3.166 -14.913 5.791 1.00 15.70 113 ASN A N 1
ATOM 1644 C CA . ASN A 1 113 ? 2.918 -16.339 6.023 1.00 13.31 113 ASN A CA 1
ATOM 1645 C C . ASN A 1 113 ? 3.242 -17.113 4.753 1.00 14.47 113 ASN A C 1
ATOM 1646 O O . ASN A 1 113 ? 2.931 -16.668 3.638 1.00 16.03 113 ASN A O 1
ATOM 1657 N N . GLY A 1 114 ? 3.813 -18.294 4.925 1.00 14.32 114 GLY A N 1
ATOM 1658 C CA . GLY A 1 114 ? 3.951 -19.214 3.801 1.00 15.80 114 GLY A CA 1
ATOM 1659 C C . GLY A 1 114 ? 4.831 -18.716 2.670 1.00 14.10 114 GLY A C 1
ATOM 1660 O O . GLY A 1 114 ? 4.471 -18.799 1.474 1.00 13.42 114 GLY A O 1
ATOM 1664 N N . VAL A 1 115 ? 6.023 -18.228 3.020 1.00 12.58 115 VAL A N 1
ATOM 1665 C CA . VAL A 1 115 ? 6.955 -17.822 1.966 1.00 12.17 115 VAL A CA 1
ATOM 1666 C C . VAL A 1 115 ? 7.482 -19.040 1.258 1.00 12.29 115 VAL A C 1
ATOM 1667 O O . VAL A 1 115 ? 7.911 -18.950 0.123 1.00 11.38 115 VAL A O 1
ATOM 1680 N N . ALA A 1 116 ? 7.530 -20.188 1.954 1.00 14.92 116 ALA A N 1
ATOM 1681 C CA . ALA A 1 116 ? 7.986 -21.459 1.399 1.00 14.45 116 ALA A CA 1
ATOM 1682 C C . ALA A 1 116 ? 7.189 -22.549 2.089 1.00 13.56 116 ALA A C 1
ATOM 1683 O O . ALA A 1 116 ? 7.071 -22.563 3.332 1.00 12.62 116 ALA A O 1
ATOM 1690 N N . THR A 1 117 ? 6.688 -23.479 1.291 1.00 10.97 117 THR A N 1
ATOM 1691 C CA . THR A 1 117 ? 5.799 -24.513 1.788 1.00 12.76 117 THR A CA 1
ATOM 1692 C C . THR A 1 117 ? 6.192 -25.868 1.220 1.00 12.18 117 THR A C 1
ATOM 1693 O O . THR A 1 117 ? 6.518 -25.977 0.056 1.00 11.80 117 THR A O 1
ATOM 1704 N N . LEU A 1 118 ? 6.209 -26.895 2.057 1.00 11.27 118 LEU A N 1
ATOM 1705 C CA . LEU A 1 118 ? 6.282 -28.275 1.601 1.00 9.97 118 LEU A CA 1
ATOM 1706 C C . LEU A 1 118 ? 4.960 -28.984 1.875 1.00 10.76 118 LEU A C 1
ATOM 1707 O O . LEU A 1 118 ? 4.225 -28.646 2.811 1.00 12.08 118 LEU A O 1
ATOM 1723 N N . SER A 1 119 ? 4.661 -29.984 1.038 1.00 10.92 119 SER A N 1
ATOM 1724 C CA . SER A 1 119 ? 3.406 -30.709 1.108 1.00 10.80 119 SER A CA 1
ATOM 1725 C C . SER A 1 119 ? 3.675 -32.197 1.005 1.00 10.97 119 SER A C 1
ATOM 1726 O O . SER A 1 119 ? 4.497 -32.625 0.182 1.00 12.11 119 SER A O 1
ATOM 1734 N N . SER A 1 120 ? 2.943 -32.982 1.789 1.00 10.65 120 SER A N 1
ATOM 1735 C CA . SER A 1 120 ? 2.958 -34.433 1.604 1.00 13.76 120 SER A CA 1
ATOM 1736 C C . SER A 1 120 ? 1.875 -34.917 0.627 1.00 13.03 120 SER A C 1
ATOM 1737 O O . SER A 1 120 ? 1.721 -36.131 0.422 1.00 15.05 120 SER A O 1
ATOM 1745 N N . ALA A 1 121 ? 1.106 -34.004 0.041 1.00 11.83 121 ALA A N 1
ATOM 1746 C CA . ALA A 1 121 ? -0.082 -34.387 -0.720 1.00 13.15 121 ALA A CA 1
ATOM 1747 C C . ALA A 1 121 ? 0.287 -34.926 -2.103 1.00 14.51 121 ALA A C 1
ATOM 1748 O O . ALA A 1 121 ? 1.436 -34.826 -2.562 1.00 15.35 121 ALA A O 1
ATOM 1755 N N . SER A 1 122 ? -0.737 -35.402 -2.806 1.00 16.24 122 SER A N 1
ATOM 1756 C CA . SER A 1 122 ? -0.591 -35.966 -4.154 1.00 16.54 122 SER A CA 1
ATOM 1757 C C . SER A 1 122 ? -0.349 -34.848 -5.174 1.00 16.98 122 SER A C 1
ATOM 1758 O O . SER A 1 122 ? -0.597 -33.679 -4.892 1.00 13.83 122 SER A O 1
ATOM 1766 N N . SER A 1 123 ? 0.118 -35.227 -6.372 1.00 18.45 123 SER A N 1
ATOM 1767 C CA . SER A 1 123 ? 0.370 -34.232 -7.419 1.00 18.16 123 SER A CA 1
ATOM 1768 C C . SER A 1 123 ? -0.912 -33.481 -7.789 1.00 16.27 123 SER A C 1
ATOM 1769 O O . SER A 1 123 ? -0.878 -32.301 -8.146 1.00 15.55 123 SER A O 1
ATOM 1777 N N . SER A 1 124 ? -2.052 -34.150 -7.741 1.00 17.32 124 SER A N 1
ATOM 1778 C CA . SER A 1 124 ? -3.313 -33.504 -8.079 1.00 18.42 124 SER A CA 1
ATOM 1779 C C . SER A 1 124 ? -3.664 -32.410 -7.075 1.00 16.14 124 SER A C 1
ATOM 1780 O O . SER A 1 124 ? -3.994 -31.276 -7.459 1.00 15.59 124 SER A O 1
ATOM 1788 N N . THR A 1 125 ? -3.546 -32.723 -5.771 1.00 13.72 125 THR A N 1
ATOM 1789 C CA . THR A 1 125 ? -3.814 -31.728 -4.740 1.00 15.43 125 THR A CA 1
ATOM 1790 C C . THR A 1 125 ? -2.818 -30.571 -4.810 1.00 14.68 125 THR A C 1
ATOM 1791 O O . THR A 1 125 ? -3.195 -29.389 -4.695 1.00 15.00 125 THR A O 1
ATOM 1802 N N . ARG A 1 126 ? -1.541 -30.896 -5.025 1.00 13.42 126 ARG A N 1
ATOM 1803 C CA . ARG A 1 126 ? -0.502 -29.890 -5.019 1.00 14.12 126 ARG A CA 1
ATOM 1804 C C . ARG A 1 126 ? -0.643 -28.958 -6.210 1.00 14.97 126 ARG A C 1
ATOM 1805 O O . ARG A 1 126 ? -0.499 -27.737 -6.075 1.00 13.19 126 ARG A O 1
ATOM 1826 N N . GLY A 1 127 ? -0.852 -29.531 -7.404 1.00 17.09 127 GLY A N 1
ATOM 1827 C CA . GLY A 1 127 ? -0.905 -28.706 -8.599 1.00 17.14 127 GLY A CA 1
ATOM 1828 C C . GLY A 1 127 ? -2.127 -27.818 -8.626 1.00 16.57 127 GLY A C 1
ATOM 1829 O O . GLY A 1 127 ? -2.053 -26.650 -9.038 1.00 18.76 127 GLY A O 1
ATOM 1833 N N . SER A 1 128 ? -3.270 -28.335 -8.156 1.00 12.96 128 SER A N 1
ATOM 1834 C CA . SER A 1 128 ? -4.457 -27.499 -8.112 1.00 16.37 128 SER A CA 1
ATOM 1835 C C . SER A 1 128 ? -4.230 -26.320 -7.183 1.00 13.57 128 SER A C 1
ATOM 1836 O O . SER A 1 128 ? -4.496 -25.174 -7.540 1.00 12.89 128 SER A O 1
ATOM 1844 N N . ALA A 1 129 ? -3.730 -26.600 -5.981 1.00 13.17 129 ALA A N 1
ATOM 1845 C CA . ALA A 1 129 ? -3.470 -25.559 -4.990 1.00 12.99 129 ALA A CA 1
ATOM 1846 C C . ALA A 1 129 ? -2.454 -24.553 -5.484 1.00 10.93 129 ALA A C 1
ATOM 1847 O O . ALA A 1 129 ? -2.661 -23.338 -5.343 1.00 15.92 129 ALA A O 1
ATOM 1854 N N . ALA A 1 130 ? -1.343 -25.033 -6.060 1.00 14.58 130 ALA A N 1
ATOM 1855 C CA . ALA A 1 130 ? -0.286 -24.141 -6.517 1.00 12.65 130 ALA A CA 1
ATOM 1856 C C . ALA A 1 130 ? -0.784 -23.246 -7.649 1.00 14.70 130 ALA A C 1
ATOM 1857 O O . ALA A 1 130 ? -0.532 -22.044 -7.658 1.00 14.45 130 ALA A O 1
ATOM 1864 N N . VAL A 1 131 ? -1.551 -23.804 -8.572 1.00 13.20 131 VAL A N 1
ATOM 1865 C CA . VAL A 1 131 ? -2.044 -23.032 -9.711 1.00 12.69 131 VAL A CA 1
ATOM 1866 C C . VAL A 1 131 ? -3.062 -22.002 -9.263 1.00 12.23 131 VAL A C 1
ATOM 1867 O O . VAL A 1 131 ? -3.002 -20.835 -9.692 1.00 13.72 131 VAL A O 1
ATOM 1880 N N . GLN A 1 132 ? -3.976 -22.378 -8.360 1.00 13.89 132 GLN A N 1
ATOM 1881 C CA . GLN A 1 132 ? -4.952 -21.407 -7.885 1.00 16.00 132 GLN A CA 1
ATOM 1882 C C . GLN A 1 132 ? -4.254 -20.305 -7.116 1.00 14.31 132 GLN A C 1
ATOM 1883 O O . GLN A 1 132 ? -4.598 -19.122 -7.245 1.00 13.43 132 GLN A O 1
ATOM 1897 N N . PHE A 1 133 ? -3.231 -20.677 -6.346 1.00 14.23 133 PHE A N 1
ATOM 1898 C CA . PHE A 1 133 ? -2.455 -19.674 -5.633 1.00 11.81 133 PHE A CA 1
ATOM 1899 C C . PHE A 1 133 ? -1.855 -18.656 -6.599 1.00 11.90 133 PHE A C 1
ATOM 1900 O O . PHE A 1 133 ? -1.938 -17.453 -6.361 1.00 14.46 133 PHE A O 1
ATOM 1917 N N . LEU A 1 134 ? -1.202 -19.119 -7.665 1.00 11.98 134 LEU A N 1
ATOM 1918 C CA . LEU A 1 134 ? -0.502 -18.197 -8.555 1.00 14.51 134 LEU A CA 1
ATOM 1919 C C . LEU A 1 134 ? -1.500 -17.382 -9.348 1.00 15.23 134 LEU A C 1
ATOM 1920 O O . LEU A 1 134 ? -1.303 -16.186 -9.591 1.00 15.62 134 LEU A O 1
ATOM 1936 N N . LEU A 1 135 ? -2.591 -18.007 -9.748 1.00 13.40 135 LEU A N 1
ATOM 1937 C CA . LEU A 1 135 ? -3.633 -17.230 -10.420 1.00 13.64 135 LEU A CA 1
ATOM 1938 C C . LEU A 1 135 ? -4.230 -16.191 -9.485 1.00 14.00 135 LEU A C 1
ATOM 1939 O O . LEU A 1 135 ? -4.561 -15.067 -9.903 1.00 14.29 135 LEU A O 1
ATOM 1955 N N . CYS A 1 136 ? -4.346 -16.537 -8.209 1.00 14.15 136 CYS A N 1
ATOM 1956 C CA . CYS A 1 136 ? -4.824 -15.593 -7.209 1.00 17.84 136 CYS A CA 1
ATOM 1957 C C . CYS A 1 136 ? -3.905 -14.400 -7.141 1.00 17.42 136 CYS A C 1
ATOM 1958 O O . CYS A 1 136 ? -4.363 -13.253 -7.130 1.00 18.03 136 CYS A O 1
ATOM 1965 N N . LEU A 1 137 ? -2.594 -14.645 -7.124 1.00 17.97 137 LEU A N 1
ATOM 1966 C CA . LEU A 1 137 ? -1.663 -13.529 -7.098 1.00 17.08 137 LEU A CA 1
ATOM 1967 C C . LEU A 1 137 ? -1.759 -12.718 -8.382 1.00 18.91 137 LEU A C 1
ATOM 1968 O O . LEU A 1 137 ? -1.804 -11.479 -8.351 1.00 20.96 137 LEU A O 1
ATOM 1984 N N . LEU A 1 138 ? -1.800 -13.408 -9.528 1.00 17.09 138 LEU A N 1
ATOM 1985 C CA . LEU A 1 138 ? -1.900 -12.712 -10.801 1.00 18.11 138 LEU A CA 1
ATOM 1986 C C . LEU A 1 138 ? -3.179 -11.902 -10.891 1.00 18.80 138 LEU A C 1
ATOM 1987 O O . LEU A 1 138 ? -3.183 -10.811 -11.494 1.00 21.79 138 LEU A O 1
ATOM 2003 N N . GLY A 1 139 ? -4.280 -12.407 -10.299 1.00 20.21 139 GLY A N 1
ATOM 2004 C CA . GLY A 1 139 ? -5.511 -11.638 -10.224 1.00 22.75 139 GLY A CA 1
ATOM 2005 C C . GLY A 1 139 ? -5.481 -10.450 -9.296 1.00 25.48 139 GLY A C 1
ATOM 2006 O O . GLY A 1 139 ? -6.507 -9.795 -9.134 1.00 29.37 139 GLY A O 1
ATOM 2010 N N . GLY A 1 140 ? -4.351 -10.162 -8.670 1.00 24.92 140 GLY A N 1
ATOM 2011 C CA . GLY A 1 140 ? -4.188 -8.972 -7.868 1.00 25.17 140 GLY A CA 1
ATOM 2012 C C . GLY A 1 140 ? -4.590 -9.095 -6.420 1.00 26.10 140 GLY A C 1
ATOM 2013 O O . GLY A 1 140 ? -4.602 -8.077 -5.717 1.00 27.71 140 GLY A O 1
ATOM 2017 N N . LYS A 1 141 ? -4.865 -10.306 -5.932 1.00 25.52 141 LYS A N 1
ATOM 2018 C CA . LYS A 1 141 ? -5.278 -10.472 -4.549 1.00 26.28 141 LYS A CA 1
ATOM 2019 C C . LYS A 1 141 ? -4.063 -10.452 -3.624 1.00 24.19 141 LYS A C 1
ATOM 2020 O O . LYS A 1 141 ? -2.934 -10.681 -4.030 1.00 23.98 141 LYS A O 1
ATOM 2039 N N . SER A 1 142 ? -4.310 -10.159 -2.358 1.00 22.70 142 SER A N 1
ATOM 2040 C CA . SER A 1 142 ? -3.225 -10.025 -1.413 1.00 21.33 142 SER A CA 1
ATOM 2041 C C . SER A 1 142 ? -2.574 -11.382 -1.134 1.00 19.44 142 SER A C 1
ATOM 2042 O O . SER A 1 142 ? -3.194 -12.448 -1.264 1.00 20.28 142 SER A O 1
ATOM 2050 N N . TRP A 1 143 ? -1.289 -11.328 -0.781 1.00 18.07 143 TRP A N 1
ATOM 2051 C CA . TRP A 1 143 ? -0.554 -12.530 -0.458 1.00 18.40 143 TRP A CA 1
ATOM 2052 C C . TRP A 1 143 ? -1.270 -13.328 0.634 1.00 18.24 143 TRP A C 1
ATOM 2053 O O . TRP A 1 143 ? -1.435 -14.556 0.535 1.00 15.95 143 TRP A O 1
ATOM 2074 N N . ASP A 1 144 ? -1.713 -12.636 1.689 1.00 21.99 144 ASP A N 1
ATOM 2075 C CA . ASP A 1 144 ? -2.294 -13.334 2.823 1.00 23.60 144 ASP A CA 1
ATOM 2076 C C . ASP A 1 144 ? -3.571 -14.041 2.403 1.00 19.49 144 ASP A C 1
ATOM 2077 O O . ASP A 1 144 ? -3.793 -15.206 2.745 1.00 19.07 144 ASP A O 1
ATOM 2086 N N . ALA A 1 145 ? -4.438 -13.352 1.649 1.00 16.97 145 ALA A N 1
ATOM 2087 C CA . ALA A 1 145 ? -5.684 -13.986 1.221 1.00 18.29 145 ALA A CA 1
ATOM 2088 C C . ALA A 1 145 ? -5.396 -15.246 0.402 1.00 17.71 145 ALA A C 1
ATOM 2089 O O . ALA A 1 145 ? -5.971 -16.324 0.635 1.00 15.97 145 ALA A O 1
ATOM 2096 N N . CYS A 1 146 ? -4.490 -15.118 -0.576 1.00 16.07 146 CYS A N 1
ATOM 2097 C CA . CYS A 1 146 ? -4.161 -16.240 -1.434 1.00 15.82 146 CYS A CA 1
ATOM 2098 C C . CYS A 1 146 ? -3.487 -17.363 -0.657 1.00 13.38 146 CYS A C 1
ATOM 2099 O O . CYS A 1 146 ? -3.777 -18.557 -0.890 1.00 14.61 146 CYS A O 1
ATOM 2106 N N . VAL A 1 147 ? -2.525 -17.013 0.213 1.00 11.95 147 VAL A N 1
ATOM 2107 C CA . VAL A 1 147 ? -1.739 -18.051 0.880 1.00 13.50 147 VAL A CA 1
ATOM 2108 C C . VAL A 1 147 ? -2.618 -18.815 1.850 1.00 13.05 147 VAL A C 1
ATOM 2109 O O . VAL A 1 147 ? -2.432 -20.030 2.055 1.00 14.99 147 VAL A O 1
ATOM 2122 N N . ASN A 1 148 ? -3.604 -18.136 2.459 1.00 15.04 148 ASN A N 1
ATOM 2123 C CA . ASN A 1 148 ? -4.489 -18.838 3.376 1.00 17.14 148 ASN A CA 1
ATOM 2124 C C . ASN A 1 148 ? -5.305 -19.885 2.648 1.00 16.68 148 ASN A C 1
ATOM 2125 O O . ASN A 1 148 ? -5.485 -21.001 3.159 1.00 20.82 148 ASN A O 1
ATOM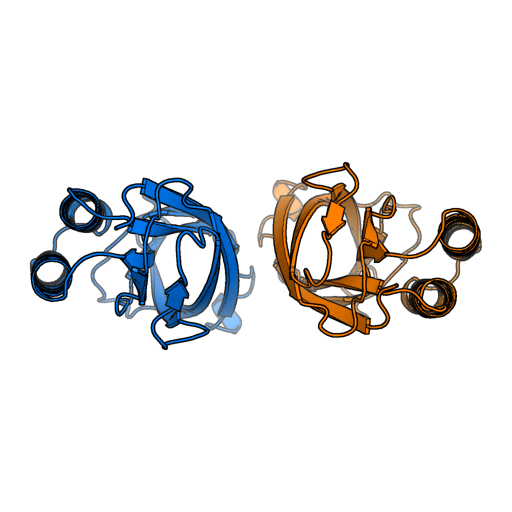 2136 N N . SER A 1 149 ? -5.849 -19.548 1.479 1.00 15.84 149 SER A N 1
ATOM 2137 C CA . SER A 1 149 ? -6.570 -20.552 0.706 1.00 15.72 149 SER A CA 1
ATOM 2138 C C . SER A 1 149 ? -5.646 -21.671 0.250 1.00 14.68 149 SER A C 1
ATOM 2139 O O . SER A 1 149 ? -6.053 -22.841 0.213 1.00 15.70 149 SER A O 1
ATOM 2147 N N . TYR A 1 150 ? -4.416 -21.319 -0.155 1.00 13.72 150 TYR A N 1
ATOM 2148 C CA . TYR A 1 150 ? -3.436 -22.293 -0.613 1.00 11.11 150 TYR A CA 1
ATOM 2149 C C . TYR A 1 150 ? -3.064 -23.280 0.484 1.00 13.11 150 TYR A C 1
ATOM 2150 O O . TYR A 1 150 ? -3.127 -24.500 0.286 1.00 14.10 150 TYR A O 1
ATOM 2168 N N . ARG A 1 151 ? -2.662 -22.772 1.642 1.00 13.24 151 ARG A N 1
ATOM 2169 C CA . ARG A 1 151 ? -2.360 -23.663 2.757 1.00 14.74 151 ARG A CA 1
ATOM 2170 C C . ARG A 1 151 ? -3.588 -24.479 3.126 1.00 15.15 151 ARG A C 1
ATOM 2171 O O . ARG A 1 151 ? -3.490 -25.672 3.431 1.00 16.88 151 ARG A O 1
ATOM 2192 N N . ASN A 1 152 ? -4.766 -23.874 3.064 1.00 17.17 152 ASN A N 1
ATOM 2193 C CA . ASN A 1 152 ? -5.969 -24.599 3.459 1.00 19.44 152 ASN A CA 1
ATOM 2194 C C . ASN A 1 152 ? -6.251 -25.753 2.513 1.00 17.32 152 ASN A C 1
ATOM 2195 O O . ASN A 1 152 ? -6.663 -26.838 2.950 1.00 19.37 152 ASN A O 1
ATOM 2206 N N . ALA A 1 153 ? -6.035 -25.536 1.204 1.00 15.50 153 ALA A N 1
ATOM 2207 C CA . ALA A 1 153 ? -6.236 -26.606 0.236 1.00 16.70 153 ALA A CA 1
ATOM 2208 C C . ALA A 1 153 ? -5.231 -27.736 0.442 1.00 18.26 153 ALA 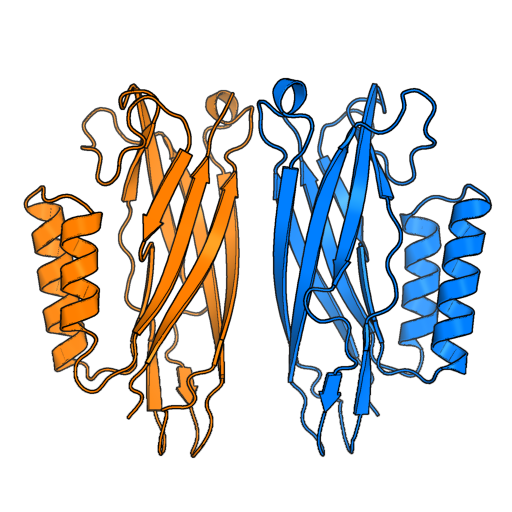A C 1
ATOM 2209 O O . ALA A 1 153 ? -5.588 -28.917 0.320 1.00 17.87 153 ALA A O 1
ATOM 2216 N N . LEU A 1 154 ? -3.977 -27.390 0.758 1.00 16.75 154 LEU A N 1
ATOM 2217 C CA . LEU A 1 154 ? -2.948 -28.394 0.962 1.00 15.49 154 LEU A CA 1
ATOM 2218 C C . LEU A 1 154 ? -3.124 -29.155 2.259 1.00 15.89 154 LEU A C 1
ATOM 2219 O O . LEU A 1 154 ? -2.696 -30.311 2.353 1.00 17.68 154 LEU A O 1
ATOM 2235 N N . ALA A 1 155 ? -3.737 -28.527 3.271 1.00 15.82 155 ALA A N 1
ATOM 2236 C CA . ALA A 1 155 ? -3.826 -29.112 4.597 1.00 18.62 155 ALA A CA 1
ATOM 2237 C C . ALA A 1 155 ? -4.988 -30.073 4.772 1.00 20.35 155 ALA A C 1
ATOM 2238 O O . ALA A 1 155 ? -5.035 -30.741 5.823 1.00 20.61 155 ALA A O 1
ATOM 2245 N N . GLN A 1 156 ? -5.873 -30.189 3.772 1.00 22.05 156 GLN A N 1
ATOM 2246 C CA . GLN A 1 156 ? -7.126 -30.914 3.943 1.00 26.83 156 GLN A CA 1
ATOM 2247 C C . GLN A 1 156 ? -6.911 -32.358 4.380 1.00 27.48 156 GLN A C 1
ATOM 2248 O O . GLN A 1 156 ? -7.403 -32.783 5.428 1.00 29.71 156 GLN A O 1
ATOM 2262 N N . ASN A 1 157 ? -6.248 -33.143 3.570 1.00 25.15 157 ASN A N 1
ATOM 2263 C CA . ASN A 1 157 ? -6.041 -34.540 3.935 1.00 27.40 157 ASN A CA 1
ATOM 2264 C C . ASN A 1 157 ? -4.565 -34.901 3.861 1.00 21.28 157 ASN A C 1
ATOM 2265 O O . ASN A 1 157 ? -4.227 -36.039 3.522 1.00 17.35 157 ASN A O 1
ATOM 2276 N N . ALA A 1 158 ? -3.673 -33.947 4.184 1.00 16.61 158 ALA A N 1
ATOM 2277 C CA . ALA A 1 158 ? -2.254 -34.159 3.984 1.00 13.04 158 ALA A CA 1
ATOM 2278 C C . ALA A 1 158 ? -1.517 -33.228 4.930 1.00 13.88 158 ALA A C 1
ATOM 2279 O O . ALA A 1 158 ? -2.117 -32.346 5.556 1.00 15.45 158 ALA A O 1
ATOM 2286 N N . GLY A 1 159 ? -0.201 -33.387 4.943 1.00 10.98 159 GLY A N 1
ATOM 2287 C CA . GLY A 1 159 ? 0.665 -32.565 5.763 1.00 11.41 159 GLY A CA 1
ATOM 2288 C C . GLY A 1 159 ? 1.153 -31.376 4.959 1.00 11.75 159 GLY A C 1
ATOM 2289 O O . GLY A 1 159 ? 1.403 -31.478 3.761 1.00 12.15 159 GLY A O 1
ATOM 2293 N N . VAL A 1 160 ? 1.213 -30.231 5.621 1.00 10.76 160 VAL A N 1
ATOM 2294 C CA . VAL A 1 160 ? 1.676 -28.993 5.004 1.00 10.37 160 VAL A CA 1
ATOM 2295 C C . VAL A 1 160 ? 2.604 -28.330 6.004 1.00 11.26 160 VAL A C 1
ATOM 2296 O O . VAL A 1 160 ? 2.272 -28.204 7.189 1.00 12.91 160 VAL A O 1
ATOM 2309 N N . TYR A 1 161 ? 3.772 -27.964 5.533 1.00 10.64 161 TYR A N 1
ATOM 2310 C CA . TYR A 1 161 ? 4.855 -27.517 6.381 1.00 9.75 161 TYR A CA 1
ATOM 2311 C C . TYR A 1 161 ? 5.339 -26.177 5.858 1.00 9.91 161 TYR A C 1
ATOM 2312 O O . TYR A 1 161 ? 5.875 -26.108 4.751 1.00 10.30 161 TYR A O 1
ATOM 2330 N N . SER A 1 162 ? 5.120 -25.128 6.615 1.00 9.35 162 SER A N 1
ATOM 2331 C CA . SER A 1 162 ? 5.232 -23.755 6.132 1.00 10.98 162 SER A CA 1
ATOM 2332 C C . SER A 1 162 ? 6.283 -22.967 6.875 1.00 12.61 162 SER A C 1
ATOM 2333 O O . SER A 1 162 ? 6.397 -23.044 8.111 1.00 12.68 162 SER A O 1
ATOM 2341 N N . PHE A 1 163 ? 6.998 -22.156 6.108 1.00 12.53 163 PHE A N 1
ATOM 2342 C CA . PHE A 1 163 ? 7.924 -21.171 6.625 1.00 14.10 163 PHE A CA 1
ATOM 2343 C C . PHE A 1 163 ? 7.222 -19.811 6.569 1.00 13.18 163 PHE A C 1
ATOM 2344 O O . PHE A 1 163 ? 6.680 -19.408 5.521 1.00 12.69 163 PHE A O 1
ATOM 2361 N N . ASN A 1 164 ? 7.193 -19.137 7.713 1.00 11.49 164 ASN A N 1
ATOM 2362 C CA . ASN A 1 164 ? 6.703 -17.782 7.851 1.00 13.03 164 ASN A CA 1
ATOM 2363 C C . ASN A 1 164 ? 7.898 -16.881 8.081 1.00 12.29 164 ASN A C 1
ATOM 2364 O O . ASN A 1 164 ? 8.879 -17.257 8.764 1.00 12.74 164 ASN A O 1
ATOM 2375 N N . LEU A 1 165 ? 7.805 -15.674 7.534 1.00 12.56 165 LEU A N 1
ATOM 2376 C CA . LEU A 1 165 ? 8.907 -14.730 7.619 1.00 14.88 165 LEU A CA 1
ATOM 2377 C C . LEU A 1 165 ? 8.383 -13.382 8.064 1.00 19.22 165 LEU A C 1
ATOM 2378 O O . LEU A 1 165 ? 7.463 -12.850 7.442 1.00 19.29 165 LEU A O 1
ATOM 2394 N N . THR A 1 166 ? 8.961 -12.853 9.153 1.00 16.98 166 THR A N 1
ATOM 2395 C CA . THR A 1 166 ? 8.813 -11.456 9.509 1.00 18.65 166 THR A CA 1
ATOM 2396 C C . THR A 1 166 ? 9.976 -10.672 8.946 1.00 20.04 166 THR A C 1
ATOM 2397 O O . THR A 1 166 ? 11.134 -11.055 9.125 1.00 21.08 166 THR A O 1
ATOM 2408 N N . LEU A 1 167 ? 9.661 -9.593 8.243 1.00 19.60 167 LEU A N 1
ATOM 2409 C CA . LEU A 1 167 ? 10.653 -8.762 7.583 1.00 17.59 167 LEU A CA 1
ATOM 2410 C C . LEU A 1 167 ? 10.553 -7.396 8.238 1.00 15.45 167 LEU A C 1
ATOM 2411 O O . LEU A 1 167 ? 9.446 -6.915 8.500 1.00 13.88 167 LEU A O 1
ATOM 2427 N N . SER A 1 168 ? 11.695 -6.825 8.590 1.00 15.38 168 SER A N 1
ATOM 2428 C CA . SER A 1 168 ? 11.716 -5.515 9.233 1.00 17.82 168 SER A CA 1
ATOM 2429 C C . SER A 1 168 ? 12.874 -4.735 8.635 1.00 17.44 168 SER A C 1
ATOM 2430 O O . SER A 1 168 ? 13.947 -5.287 8.366 1.00 19.79 168 SER A O 1
ATOM 2438 N N . TYR A 1 169 ? 12.662 -3.446 8.474 1.00 17.04 169 TYR A N 1
ATOM 2439 C CA . TYR A 1 169 ? 13.657 -2.589 7.840 1.00 16.65 169 TYR A CA 1
ATOM 2440 C C . TYR A 1 169 ? 13.474 -1.231 8.480 1.00 17.12 169 TYR A C 1
ATOM 2441 O O . TYR A 1 169 ? 12.403 -0.628 8.334 1.00 19.06 169 TYR A O 1
ATOM 2459 N N . ASN A 1 170 ? 14.476 -0.804 9.243 1.00 18.95 170 ASN A N 1
ATOM 2460 C CA . ASN A 1 170 ? 14.396 0.413 10.060 1.00 21.59 170 ASN A CA 1
ATOM 2461 C C . ASN A 1 170 ? 15.682 1.209 9.892 1.00 24.29 170 ASN A C 1
ATOM 2462 O O . ASN A 1 170 ? 16.526 1.260 10.802 1.00 25.20 170 ASN A O 1
ATOM 2473 N N . PRO A 1 171 ? 15.857 1.874 8.738 1.00 23.87 171 PRO A N 1
ATOM 2474 C CA . PRO A 1 171 ? 17.053 2.699 8.509 1.00 23.61 171 PRO A CA 1
ATOM 2475 C C . PRO A 1 171 ? 16.988 4.023 9.270 1.00 24.33 171 PRO A C 1
ATOM 2476 O O . PRO A 1 171 ? 18.033 4.657 9.278 1.00 26.36 171 PRO A O 1
ATOM 2487 N N . ALA B 1 1 ? 30.581 -43.229 21.016 1.00 19.15 1 ALA B N 1
ATOM 2488 C CA . ALA B 1 1 ? 31.314 -41.969 20.872 1.00 18.60 1 ALA B CA 1
ATOM 2489 C C . ALA B 1 1 ? 30.877 -41.294 19.571 1.00 17.76 1 ALA B C 1
ATOM 2490 O O . ALA B 1 1 ? 30.405 -41.942 18.685 1.00 17.44 1 ALA B O 1
ATOM 2499 N N . CYS B 1 2 ? 31.043 -39.986 19.500 1.00 15.90 2 CYS B N 1
ATOM 2500 C CA . CYS B 1 2 ? 30.964 -39.212 18.264 1.00 15.37 2 CYS B CA 1
ATOM 2501 C C . CYS B 1 2 ? 32.315 -38.526 18.099 1.00 15.19 2 CYS B C 1
ATOM 2502 O O . CYS B 1 2 ? 33.072 -38.371 19.077 1.00 12.51 2 CYS B O 1
ATOM 2509 N N . TYR B 1 3 ? 32.654 -38.168 16.845 1.00 14.47 3 TYR B N 1
ATOM 2510 C CA . TYR B 1 3 ? 34.004 -37.721 16.589 1.00 13.68 3 TYR B CA 1
ATOM 2511 C C . TYR B 1 3 ? 34.098 -36.497 15.692 1.00 14.03 3 TYR B C 1
ATOM 2512 O O . TYR B 1 3 ? 35.199 -36.009 15.485 1.00 15.62 3 TYR B O 1
ATOM 2530 N N . SER B 1 4 ? 33.005 -35.979 15.164 1.00 11.53 4 SER B N 1
ATOM 2531 C CA . SER B 1 4 ? 33.091 -34.877 14.225 1.00 12.55 4 SER B CA 1
ATOM 2532 C C . SER B 1 4 ? 33.023 -33.521 14.915 1.00 13.20 4 SER B C 1
ATOM 2533 O O . SER B 1 4 ? 32.279 -33.327 15.896 1.00 13.70 4 SER B O 1
ATOM 2541 N N . GLU B 1 5 ? 33.760 -32.579 14.362 1.00 10.62 5 GLU B N 1
ATOM 2542 C CA . GLU B 1 5 ? 33.571 -31.178 14.669 1.00 10.86 5 GLU B CA 1
ATOM 2543 C C . GLU B 1 5 ? 32.756 -30.547 13.544 1.00 11.50 5 GLU B C 1
ATOM 2544 O O . GLU B 1 5 ? 33.268 -30.328 12.457 1.00 12.45 5 GLU B O 1
ATOM 2556 N N . LEU B 1 6 ? 31.505 -30.239 13.823 1.00 12.28 6 LEU B N 1
ATOM 2557 C CA . LEU B 1 6 ? 30.541 -29.748 12.853 1.00 12.63 6 LEU B CA 1
ATOM 2558 C C . LEU B 1 6 ? 30.158 -28.331 13.228 1.00 13.03 6 LEU B C 1
ATOM 2559 O O . LEU B 1 6 ? 30.249 -27.935 14.406 1.00 15.09 6 LEU B O 1
ATOM 2575 N N . SER B 1 7 ? 29.698 -27.570 12.231 1.00 13.02 7 SER B N 1
ATOM 2576 C CA . SER B 1 7 ? 29.421 -26.154 12.490 1.00 13.72 7 SER B CA 1
ATOM 2577 C C . SER B 1 7 ? 28.297 -25.656 11.585 1.00 14.50 7 SER B C 1
ATOM 2578 O O . SER B 1 7 ? 27.879 -26.320 10.639 1.00 12.30 7 SER B O 1
ATOM 2586 N N . VAL B 1 8 ? 27.706 -24.553 11.990 1.00 12.47 8 VAL B N 1
ATOM 2587 C CA . VAL B 1 8 ? 26.686 -23.880 11.218 1.00 10.99 8 VAL B CA 1
ATOM 2588 C C . VAL B 1 8 ? 26.982 -22.401 11.375 1.00 12.04 8 VAL B C 1
ATOM 2589 O O . VAL B 1 8 ? 27.457 -21.958 12.424 1.00 10.14 8 VAL B O 1
ATOM 2602 N N . GLN B 1 9 ? 26.668 -21.651 10.324 1.00 13.06 9 GLN B N 1
ATOM 2603 C CA . GLN B 1 9 ? 26.890 -20.217 10.240 1.00 17.16 9 GLN B CA 1
ATOM 2604 C C . GLN B 1 9 ? 25.533 -19.538 10.108 1.00 16.75 9 GLN B C 1
ATOM 2605 O O . GLN B 1 9 ? 24.770 -19.850 9.191 1.00 16.94 9 GLN B O 1
ATOM 2619 N N . HIS B 1 10 ? 25.219 -18.632 11.027 1.00 11.92 10 HIS B N 1
ATOM 2620 C CA . HIS B 1 10 ? 24.045 -17.781 10.916 1.00 11.05 10 HIS B CA 1
ATOM 2621 C C . HIS B 1 10 ? 24.497 -16.327 10.889 1.00 12.14 10 HIS B C 1
ATOM 2622 O O . HIS B 1 10 ? 25.639 -15.989 11.232 1.00 11.28 10 HIS B O 1
ATOM 2636 N N . ASN B 1 11 ? 23.593 -15.475 10.431 1.00 13.25 11 ASN B N 1
ATOM 2637 C CA . ASN B 1 11 ? 23.821 -14.041 10.377 1.00 12.89 11 ASN B CA 1
ATOM 2638 C C . ASN B 1 11 ? 22.961 -13.361 11.429 1.00 14.48 11 ASN B C 1
ATOM 2639 O O . ASN B 1 11 ? 21.793 -13.707 11.592 1.00 18.29 11 ASN B O 1
ATOM 2650 N N . LEU B 1 12 ? 23.512 -12.353 12.113 1.00 11.73 12 LEU B N 1
ATOM 2651 C CA . LEU B 1 12 ? 22.718 -11.496 12.997 1.00 13.87 12 LEU B CA 1
ATOM 2652 C C . LEU B 1 12 ? 22.894 -10.085 12.464 1.00 14.10 12 LEU B C 1
ATOM 2653 O O . LEU B 1 12 ? 23.948 -9.502 12.658 1.00 15.24 12 LEU B O 1
ATOM 2669 N N . VAL B 1 13 ? 21.922 -9.591 11.715 1.00 11.90 13 VAL B N 1
ATOM 2670 C CA . VAL B 1 13 ? 21.924 -8.229 11.210 1.00 14.89 13 VAL B CA 1
ATOM 2671 C C . VAL B 1 13 ? 21.270 -7.380 12.270 1.00 15.25 13 VAL B C 1
ATOM 2672 O O . VAL B 1 13 ? 20.111 -7.611 12.583 1.00 14.44 13 VAL B O 1
ATOM 2685 N N . VAL B 1 14 ? 22.026 -6.455 12.861 1.00 16.69 14 VAL B N 1
ATOM 2686 C CA . VAL B 1 14 ? 21.490 -5.537 13.864 1.00 15.75 14 VAL B CA 1
ATOM 2687 C C . VAL B 1 14 ? 20.655 -4.487 13.161 1.00 15.12 14 VAL B C 1
ATOM 2688 O O . VAL B 1 14 ? 21.061 -3.965 12.119 1.00 16.57 14 VAL B O 1
ATOM 2701 N N . GLN B 1 15 ? 19.450 -4.247 13.680 1.00 17.30 15 GLN B N 1
ATOM 2702 C CA . GLN B 1 15 ? 18.525 -3.269 13.111 1.00 18.77 15 GLN B CA 1
ATOM 2703 C C . GLN B 1 15 ? 19.195 -1.929 12.845 1.00 18.59 15 GLN B C 1
ATOM 2704 O O . GLN B 1 15 ? 20.007 -1.437 13.638 1.00 17.06 15 GLN B O 1
ATOM 2718 N N . GLY B 1 16 ? 18.782 -1.299 11.733 1.00 18.08 16 GLY B N 1
ATOM 2719 C CA . GLY B 1 16 ? 19.277 0.025 11.435 1.00 18.35 16 GLY B CA 1
ATOM 2720 C C . GLY B 1 16 ? 19.026 1.023 12.548 1.00 20.72 16 GLY B C 1
ATOM 2721 O O . GLY B 1 16 ? 19.767 2.001 12.678 1.00 21.51 16 GLY B O 1
ATOM 2725 N N . ASP B 1 17 ? 17.976 0.806 13.346 1.00 21.21 17 ASP B N 1
ATOM 2726 C CA . ASP B 1 17 ? 17.581 1.753 14.387 1.00 25.30 17 ASP B CA 1
ATOM 2727 C C . ASP B 1 17 ? 17.971 1.267 15.775 1.00 23.34 17 ASP B C 1
ATOM 2728 O O . ASP B 1 17 ? 17.333 1.644 16.764 1.00 25.17 17 ASP B O 1
ATOM 2737 N N . PHE B 1 18 ? 19.004 0.422 15.872 1.00 22.27 18 PHE B N 1
ATOM 2738 C CA . PHE B 1 18 ? 19.384 -0.129 17.178 1.00 20.89 18 PHE B CA 1
ATOM 2739 C C . PHE B 1 18 ? 19.812 0.963 18.149 1.00 23.43 18 PHE B C 1
ATOM 2740 O O . PHE B 1 18 ? 19.645 0.815 19.368 1.00 24.02 18 PHE B O 1
ATOM 2757 N N . ALA B 1 19 ? 20.392 2.049 17.635 1.00 24.87 19 ALA B N 1
ATOM 2758 C CA . ALA B 1 19 ? 20.823 3.128 18.515 1.00 26.36 19 ALA B CA 1
ATOM 2759 C C . ALA B 1 19 ? 19.655 3.694 19.303 1.00 26.05 19 ALA B C 1
ATOM 2760 O O . ALA B 1 19 ? 19.857 4.255 20.392 1.00 25.80 19 ALA B O 1
ATOM 2767 N N . LEU B 1 20 ? 18.440 3.540 18.777 1.00 25.83 20 LEU B N 1
ATOM 2768 C CA . LEU B 1 20 ? 17.239 4.114 19.371 1.00 26.01 20 LEU B CA 1
ATOM 2769 C C . LEU B 1 20 ? 16.534 3.107 20.272 1.00 24.48 20 LEU B C 1
ATOM 2770 O O . LEU B 1 20 ? 16.097 3.466 21.372 1.00 25.49 20 LEU B O 1
ATOM 2786 N N . THR B 1 21 ? 16.398 1.855 19.819 1.00 23.98 21 THR B N 1
ATOM 2787 C CA . THR B 1 21 ? 15.725 0.839 20.609 1.00 24.45 21 THR B CA 1
ATOM 2788 C C . THR B 1 21 ? 16.657 0.146 21.587 1.00 24.77 21 THR B C 1
ATOM 2789 O O . THR B 1 21 ? 16.205 -0.230 22.673 1.00 23.95 21 THR B O 1
ATOM 2800 N N . GLN B 1 22 ? 17.934 -0.033 21.216 1.00 23.73 22 GLN B N 1
ATOM 2801 C CA . GLN B 1 22 ? 18.999 -0.504 22.123 1.00 24.24 22 GLN B CA 1
ATOM 2802 C C . GLN B 1 22 ? 18.728 -1.911 22.649 1.00 22.59 22 GLN B C 1
ATOM 2803 O O . GLN B 1 22 ? 19.227 -2.313 23.699 1.00 22.01 22 GLN B O 1
ATOM 2817 N N . THR B 1 23 ? 17.975 -2.691 21.895 1.00 20.14 23 THR B N 1
ATOM 2818 C CA . THR B 1 23 ? 17.830 -4.096 22.201 1.00 21.65 23 THR B CA 1
ATOM 2819 C C . THR B 1 23 ? 17.375 -4.812 20.938 1.00 19.06 23 THR B C 1
ATOM 2820 O O . THR B 1 23 ? 16.674 -4.238 20.094 1.00 18.93 23 THR B O 1
ATOM 2831 N N . GLN B 1 24 ? 17.751 -6.082 20.838 1.00 19.37 24 GLN B N 1
ATOM 2832 C CA . GLN B 1 24 ? 17.308 -6.907 19.735 1.00 15.43 24 GLN B CA 1
ATOM 2833 C C . GLN B 1 24 ? 17.460 -8.339 20.185 1.00 13.58 24 GLN B C 1
ATOM 2834 O O . GLN B 1 24 ? 18.329 -8.636 20.993 1.00 14.27 24 GLN B O 1
ATOM 2848 N N . MET B 1 25 ? 16.594 -9.201 19.685 1.00 13.70 25 MET B N 1
ATOM 2849 C CA . MET B 1 25 ? 16.658 -10.634 19.948 1.00 16.19 25 MET B CA 1
ATOM 2850 C C . MET B 1 25 ? 16.617 -11.382 18.632 1.00 14.63 25 MET B C 1
ATOM 2851 O O . MET B 1 25 ? 15.936 -10.957 17.697 1.00 13.36 25 MET B O 1
ATOM 2865 N N . ALA B 1 26 ? 17.383 -12.464 18.539 1.00 13.30 26 ALA B N 1
ATOM 2866 C CA . ALA B 1 26 ? 17.268 -13.367 17.417 1.00 13.51 26 ALA B CA 1
ATOM 2867 C C . ALA B 1 26 ? 17.287 -14.805 17.922 1.00 13.38 26 ALA B C 1
ATOM 2868 O O . ALA B 1 26 ? 17.853 -15.112 18.980 1.00 14.35 26 ALA B O 1
ATOM 2875 N N . THR B 1 27 ? 16.697 -15.689 17.132 1.00 13.11 27 THR B N 1
ATOM 2876 C CA . THR B 1 27 ? 16.700 -17.117 17.466 1.00 16.15 27 THR B CA 1
ATOM 2877 C C . THR B 1 27 ? 17.210 -17.885 16.254 1.00 16.40 27 THR B C 1
ATOM 2878 O O . THR B 1 27 ? 16.921 -17.514 15.104 1.00 16.00 27 THR B O 1
ATOM 2889 N N . TYR B 1 28 ? 18.009 -18.914 16.514 1.00 15.24 28 TYR B N 1
ATOM 2890 C CA . TYR B 1 28 ? 18.628 -19.729 15.482 1.00 14.34 28 TYR B CA 1
ATOM 2891 C C . TYR B 1 28 ? 18.483 -21.204 15.784 1.00 14.47 28 TYR B C 1
ATOM 2892 O O . TYR B 1 28 ? 18.434 -21.622 16.945 1.00 12.64 28 TYR B O 1
ATOM 2910 N N . GLU B 1 29 ? 18.472 -22.008 14.710 1.00 13.47 29 GLU B N 1
ATOM 2911 C CA . GLU B 1 29 ? 18.410 -23.453 14.894 1.00 13.47 29 GLU B CA 1
ATOM 2912 C C . GLU B 1 29 ? 19.295 -24.084 13.847 1.00 13.40 29 GLU B C 1
ATOM 2913 O O . GLU B 1 29 ? 19.546 -23.505 12.797 1.00 15.25 29 GLU B O 1
ATOM 2925 N N . HIS B 1 30 ? 19.737 -25.296 14.127 1.00 11.94 30 HIS B N 1
ATOM 2926 C CA . HIS B 1 30 ? 20.463 -26.065 13.136 1.00 10.42 30 HIS B CA 1
ATOM 2927 C C . HIS B 1 30 ? 20.251 -27.530 13.443 1.00 11.46 30 HIS B C 1
ATOM 2928 O O . HIS B 1 30 ? 20.222 -27.925 14.604 1.00 13.14 30 HIS B O 1
ATOM 2942 N N . ASN B 1 31 ? 20.090 -28.319 12.400 1.00 12.08 31 ASN B N 1
ATOM 2943 C CA . ASN B 1 31 ? 20.157 -29.776 12.528 1.00 15.27 31 ASN B CA 1
ATOM 2944 C C . ASN B 1 31 ? 21.571 -30.235 12.205 1.00 14.51 31 ASN B C 1
ATOM 2945 O O . ASN B 1 31 ? 21.999 -30.156 11.054 1.00 13.37 31 ASN B O 1
ATOM 2956 N N . PHE B 1 32 ? 22.258 -30.809 13.202 1.00 12.89 32 PHE B N 1
ATOM 2957 C CA . PHE B 1 32 ? 23.557 -31.422 12.993 1.00 11.70 32 PHE B CA 1
ATOM 2958 C C . PHE B 1 32 ? 23.392 -32.881 12.631 1.00 12.32 32 PHE B C 1
ATOM 2959 O O . PHE B 1 32 ? 22.511 -33.565 13.150 1.00 14.79 32 PHE B O 1
ATOM 2976 N N . ASN B 1 33 ? 24.213 -33.341 11.707 1.00 12.10 33 ASN B N 1
ATOM 2977 C CA . ASN B 1 33 ? 24.276 -34.762 11.401 1.00 13.22 33 ASN B CA 1
ATOM 2978 C C . ASN B 1 33 ? 25.709 -35.266 11.457 1.00 15.80 33 ASN B C 1
ATOM 2979 O O . ASN B 1 33 ? 26.534 -34.924 10.596 1.00 14.14 33 ASN B O 1
ATOM 2990 N N . ASP B 1 34 ? 26.004 -36.124 12.479 1.00 14.43 34 ASP B N 1
ATOM 2991 C CA . ASP B 1 34 ? 27.356 -36.580 12.729 1.00 12.92 34 ASP B CA 1
ATOM 2992 C C . ASP B 1 34 ? 27.420 -38.047 12.369 1.00 15.08 34 ASP B C 1
ATOM 2993 O O . ASP B 1 34 ? 27.101 -38.924 13.194 1.00 14.76 34 ASP B O 1
ATOM 3002 N N . SER B 1 35 ? 27.879 -38.323 11.139 1.00 16.08 35 SER B N 1
ATOM 3003 C CA . SER B 1 35 ? 27.924 -39.724 10.715 1.00 16.89 35 SER B CA 1
ATOM 3004 C C . SER B 1 35 ? 29.011 -40.550 11.395 1.00 15.89 35 SER B C 1
ATOM 3005 O O . SER B 1 35 ? 29.058 -41.767 11.169 1.00 15.36 35 SER B O 1
ATOM 3013 N N . SER B 1 36 ? 29.853 -39.950 12.239 1.00 12.66 36 SER B N 1
ATOM 3014 C CA . SER B 1 36 ? 30.825 -40.719 12.979 1.00 13.16 36 SER B CA 1
ATOM 3015 C C . SER B 1 36 ? 30.246 -41.329 14.255 1.00 15.71 36 SER B C 1
ATOM 3016 O O . SER B 1 36 ? 30.931 -42.115 14.881 1.00 20.57 36 SER B O 1
ATOM 3024 N N . CYS B 1 37 ? 29.046 -40.971 14.662 1.00 15.12 37 CYS B N 1
ATOM 3025 C CA . CYS B 1 37 ? 28.510 -41.421 15.930 1.00 15.63 37 CYS B CA 1
ATOM 3026 C C . CYS B 1 37 ? 28.280 -42.924 15.891 1.00 16.91 37 CYS B C 1
ATOM 3027 O O . CYS B 1 37 ? 27.657 -43.445 14.967 1.00 19.12 37 CYS B O 1
ATOM 3034 N N . VAL B 1 38 ? 28.796 -43.616 16.890 1.00 16.16 38 VAL B N 1
ATOM 3035 C CA . VAL B 1 38 ? 28.560 -45.042 17.069 1.00 19.04 38 VAL B CA 1
ATOM 3036 C C . VAL B 1 38 ? 27.937 -45.234 18.434 1.00 21.05 38 VAL B C 1
ATOM 3037 O O . VAL B 1 38 ? 28.226 -44.476 19.370 1.00 19.51 38 VAL B O 1
ATOM 3050 N N . SER B 1 39 ? 27.084 -46.255 18.540 1.00 23.82 39 SER B N 1
ATOM 3051 C CA . SER B 1 39 ? 26.425 -46.604 19.803 1.00 25.86 39 SER B CA 1
ATOM 3052 C C . SER B 1 39 ? 25.476 -45.476 20.215 1.00 23.18 39 SER B C 1
ATOM 3053 O O . SER B 1 39 ? 24.964 -44.713 19.371 1.00 21.44 39 SER B O 1
ATOM 3061 N N . THR B 1 40 ? 25.252 -45.358 21.524 1.00 22.01 40 THR B N 1
ATOM 3062 C CA . THR B 1 40 ? 24.425 -44.284 22.068 1.00 21.73 40 THR B CA 1
ATOM 3063 C C . THR B 1 40 ? 25.307 -43.160 22.590 1.00 18.59 40 THR B C 1
ATOM 3064 O O . THR B 1 40 ? 26.421 -43.388 23.056 1.00 19.01 40 THR B O 1
ATOM 3075 N N . ASN B 1 41 ? 24.797 -41.936 22.516 1.00 16.88 41 ASN B N 1
ATOM 3076 C CA . ASN B 1 41 ? 25.647 -40.794 22.807 1.00 16.78 41 ASN B CA 1
ATOM 3077 C C . ASN B 1 41 ? 24.836 -39.698 23.472 1.00 16.93 41 ASN B C 1
ATOM 3078 O O . ASN B 1 41 ? 23.641 -39.566 23.234 1.00 20.32 41 ASN B O 1
ATOM 3089 N N . THR B 1 42 ? 25.485 -38.978 24.384 1.00 13.47 42 THR B N 1
ATOM 3090 C CA . THR B 1 42 ? 24.882 -37.864 25.080 1.00 15.11 42 THR B CA 1
ATOM 3091 C C . THR B 1 42 ? 25.537 -36.605 24.543 1.00 13.39 42 THR B C 1
ATOM 3092 O O . THR B 1 42 ? 26.768 -36.485 24.571 1.00 15.20 42 THR B O 1
ATOM 3103 N N . ILE B 1 43 ? 24.710 -35.690 24.058 1.00 14.28 43 ILE B N 1
ATOM 3104 C CA . ILE B 1 43 ? 25.142 -34.413 23.510 1.00 16.05 43 ILE B CA 1
ATOM 3105 C C . ILE B 1 43 ? 24.756 -33.342 24.526 1.00 14.28 43 ILE B C 1
ATOM 3106 O O . ILE B 1 43 ? 23.568 -33.163 24.828 1.00 15.63 43 ILE B O 1
ATOM 3122 N N . THR B 1 44 ? 25.752 -32.658 25.080 1.00 15.40 44 THR B N 1
ATOM 3123 C CA . THR B 1 44 ? 25.524 -31.672 26.116 1.00 12.34 44 THR B CA 1
ATOM 3124 C C . THR B 1 44 ? 25.664 -30.262 25.579 1.00 12.61 44 THR B C 1
ATOM 3125 O O . THR B 1 44 ? 26.718 -29.908 25.022 1.00 14.04 44 THR B O 1
ATOM 3136 N N . PRO B 1 45 ? 24.653 -29.421 25.751 1.00 12.11 45 PRO B N 1
ATOM 3137 C CA . PRO B 1 45 ? 24.835 -28.003 25.408 1.00 13.28 45 PRO B CA 1
ATOM 3138 C C . PRO B 1 45 ? 25.716 -27.351 26.463 1.00 13.55 45 PRO B C 1
ATOM 3139 O O . PRO B 1 45 ? 25.439 -27.444 27.660 1.00 14.58 45 PRO B O 1
ATOM 3150 N N . MET B 1 46 ? 26.806 -26.734 26.013 1.00 11.70 46 MET B N 1
ATOM 3151 C CA . MET B 1 46 ? 27.747 -26.118 26.918 1.00 11.07 46 MET B CA 1
ATOM 3152 C C . MET B 1 46 ? 27.217 -24.763 27.301 1.00 11.29 46 MET B C 1
ATOM 3153 O O . MET B 1 46 ? 26.746 -24.015 26.418 1.00 12.23 46 MET B O 1
ATOM 3167 N N . SER B 1 47 ? 27.279 -24.444 28.600 1.00 10.39 47 SER B N 1
ATOM 3168 C CA . SER B 1 47 ? 26.742 -23.173 29.087 1.00 11.89 47 SER B CA 1
ATOM 3169 C C . SER B 1 47 ? 27.488 -22.047 28.384 1.00 11.30 47 SER B C 1
ATOM 3170 O O . SER B 1 47 ? 28.720 -22.068 28.337 1.00 11.66 47 SER B O 1
ATOM 3178 N N . PRO B 1 48 ? 26.795 -21.081 27.792 1.00 13.49 48 PRO B N 1
ATOM 3179 C CA . PRO B 1 48 ? 27.472 -20.053 26.995 1.00 12.82 48 PRO B CA 1
ATOM 3180 C C . PRO B 1 48 ? 27.792 -18.827 27.838 1.00 15.26 48 PRO B C 1
ATOM 3181 O O . PRO B 1 48 ? 27.175 -18.569 28.853 1.00 16.78 48 PRO B O 1
ATOM 3192 N N . ALA B 1 49 ? 28.739 -18.054 27.360 1.00 16.65 49 ALA B N 1
ATOM 3193 C CA . ALA B 1 49 ? 29.144 -16.812 28.001 1.00 16.18 49 ALA B CA 1
ATOM 3194 C C . ALA B 1 49 ? 28.738 -15.615 27.145 1.00 14.24 49 ALA B C 1
ATOM 3195 O O . ALA B 1 49 ? 28.706 -15.708 25.916 1.00 11.32 49 ALA B O 1
ATOM 3202 N N . ASP B 1 50 ? 28.500 -14.463 27.802 1.00 14.17 50 ASP B N 1
ATOM 3203 C CA . ASP B 1 50 ? 28.244 -13.265 27.029 1.00 16.01 50 ASP B CA 1
ATOM 3204 C C . ASP B 1 50 ? 29.484 -12.908 26.220 1.00 13.37 50 ASP B C 1
ATOM 3205 O O . ASP B 1 50 ? 30.618 -13.180 26.629 1.00 13.09 50 ASP B O 1
ATOM 3214 N N . ILE B 1 51 ? 29.281 -12.181 25.115 1.00 14.27 51 ILE B N 1
ATOM 3215 C CA . ILE B 1 51 ? 30.385 -11.739 24.270 1.00 12.45 51 ILE B CA 1
ATOM 3216 C C . ILE B 1 51 ? 30.317 -10.232 24.084 1.00 14.86 51 ILE B C 1
ATOM 3217 O O . ILE B 1 51 ? 29.252 -9.690 23.786 1.00 14.32 51 ILE B O 1
ATOM 3233 N N . ILE B 1 52 ? 31.449 -9.570 24.218 1.00 15.35 52 ILE B N 1
ATOM 3234 C CA . ILE B 1 52 ? 31.518 -8.142 23.962 1.00 16.77 52 ILE B CA 1
ATOM 3235 C C . ILE B 1 52 ? 32.054 -7.955 22.555 1.00 16.28 52 ILE B C 1
ATOM 3236 O O . ILE B 1 52 ? 33.218 -8.248 22.264 1.00 16.22 52 ILE B O 1
ATOM 3252 N N . VAL B 1 53 ? 31.213 -7.439 21.671 1.00 17.89 53 VAL B N 1
ATOM 3253 C CA . VAL B 1 53 ? 31.588 -7.207 20.300 1.00 16.89 53 VAL B CA 1
ATOM 3254 C C . VAL B 1 53 ? 31.921 -5.732 20.117 1.00 17.52 53 VAL B C 1
ATOM 3255 O O . VAL B 1 53 ? 31.158 -4.853 20.537 1.00 19.28 53 VAL B O 1
ATOM 3268 N N . GLY B 1 54 ? 33.027 -5.465 19.434 1.00 16.17 54 GLY B N 1
ATOM 3269 C CA . GLY B 1 54 ? 33.429 -4.098 19.056 1.00 16.27 54 GLY B CA 1
ATOM 3270 C C . GLY B 1 54 ? 33.279 -3.888 17.557 1.00 18.45 54 GLY B C 1
ATOM 3271 O O . GLY B 1 54 ? 33.610 -4.774 16.744 1.00 17.78 54 GLY B O 1
ATOM 3275 N N . LEU B 1 55 ? 32.709 -2.738 17.195 1.00 20.74 55 LEU B N 1
ATOM 3276 C CA . LEU B 1 55 ? 32.480 -2.389 15.807 1.00 20.97 55 LEU B CA 1
ATOM 3277 C C . LEU B 1 55 ? 33.033 -0.996 15.558 1.00 21.79 55 LEU B C 1
ATOM 3278 O O . LEU B 1 55 ? 33.119 -0.199 16.481 1.00 20.86 55 LEU B O 1
ATOM 3294 N N . TYR B 1 56 ? 33.390 -0.718 14.307 1.00 24.05 56 TYR B N 1
ATOM 3295 C CA . TYR B 1 56 ? 33.865 0.607 13.879 1.00 25.60 56 TYR B CA 1
ATOM 3296 C C . TYR B 1 56 ? 34.950 1.158 14.817 1.00 29.29 56 TYR B C 1
ATOM 3297 O O . TYR B 1 56 ? 34.776 2.148 15.546 1.00 30.23 56 TYR B O 1
ATOM 3315 N N . ASN B 1 57 ? 36.112 0.490 14.750 1.00 31.79 57 ASN B N 1
ATOM 3316 C CA . ASN B 1 57 ? 37.254 0.821 15.597 1.00 36.10 57 ASN B CA 1
ATOM 3317 C C . ASN B 1 57 ? 36.884 0.770 17.070 1.00 34.40 57 ASN B C 1
ATOM 3318 O O . ASN B 1 57 ? 37.397 1.554 17.883 1.00 35.03 57 ASN B O 1
ATOM 3329 N N . ASP B 1 58 ? 35.976 -0.138 17.405 1.00 30.51 58 ASP B N 1
ATOM 3330 C CA . ASP B 1 58 ? 35.534 -0.379 18.771 1.00 29.63 58 ASP B CA 1
ATOM 3331 C C . ASP B 1 58 ? 34.848 0.835 19.392 1.00 31.23 58 ASP B C 1
ATOM 3332 O O . ASP B 1 58 ? 34.783 0.955 20.626 1.00 32.43 58 ASP B O 1
ATOM 3341 N N . THR B 1 59 ? 34.292 1.722 18.556 1.00 31.99 59 THR B N 1
ATOM 3342 C CA . THR B 1 59 ? 33.462 2.814 19.062 1.00 33.72 59 THR B CA 1
ATOM 3343 C C . THR B 1 59 ? 32.063 2.353 19.474 1.00 32.31 59 THR B C 1
ATOM 3344 O O . THR B 1 59 ? 31.474 2.901 20.423 1.00 34.13 59 THR B O 1
ATOM 3355 N N . ILE B 1 60 ? 31.521 1.357 18.785 1.00 27.56 60 ILE B N 1
ATOM 3356 C CA . ILE B 1 60 ? 30.238 0.764 19.127 1.00 26.18 60 ILE B CA 1
ATOM 3357 C C . ILE B 1 60 ? 30.538 -0.588 19.749 1.00 22.09 60 ILE B C 1
ATOM 3358 O O . ILE B 1 60 ? 31.194 -1.419 19.126 1.00 20.14 60 ILE B O 1
ATOM 3374 N N . LYS B 1 61 ? 30.104 -0.791 20.977 1.00 21.44 61 LYS B N 1
ATOM 3375 C CA . LYS B 1 61 ? 30.349 -2.033 21.701 1.00 19.80 61 LYS B CA 1
ATOM 3376 C C . LYS B 1 61 ? 29.003 -2.634 22.066 1.00 18.23 61 LYS B C 1
ATOM 3377 O O . LYS B 1 61 ? 28.157 -1.965 22.665 1.00 19.16 61 LYS B O 1
ATOM 3396 N N . LEU B 1 62 ? 28.819 -3.899 21.725 1.00 17.00 62 LEU B N 1
ATOM 3397 C CA . LEU B 1 62 ? 27.555 -4.580 21.921 1.00 17.01 62 LEU B CA 1
ATOM 3398 C C . LEU B 1 62 ? 27.796 -5.750 22.856 1.00 17.65 62 LEU B C 1
ATOM 3399 O O . LEU B 1 62 ? 28.831 -6.415 22.751 1.00 19.09 62 LEU B O 1
ATOM 3415 N N . ASN B 1 63 ? 26.833 -5.983 23.748 1.00 15.57 63 ASN B N 1
ATOM 3416 C CA . ASN B 1 63 ? 26.755 -7.183 24.589 1.00 16.02 63 ASN B CA 1
ATOM 3417 C C . ASN B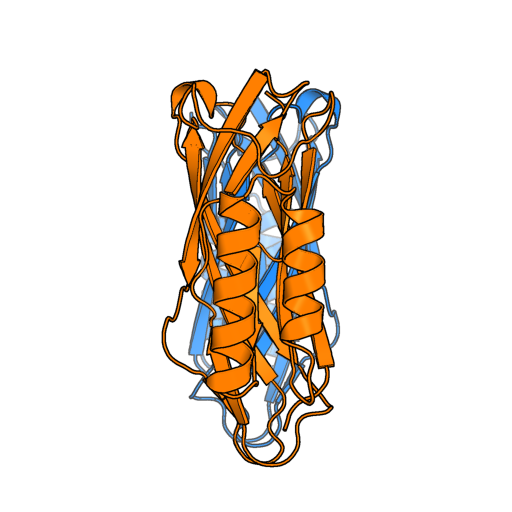 1 63 ? 25.834 -8.209 23.947 1.00 15.49 63 ASN B C 1
ATOM 3418 O O . ASN B 1 63 ? 24.688 -7.885 23.626 1.00 16.10 63 ASN B O 1
ATOM 3429 N N . LEU B 1 64 ? 26.341 -9.433 23.739 1.00 17.28 64 LEU B N 1
ATOM 3430 C CA . LEU B 1 64 ? 25.551 -10.551 23.254 1.00 15.33 64 LEU B CA 1
ATOM 3431 C C . LEU B 1 64 ? 25.346 -11.566 24.381 1.00 15.20 64 LEU B C 1
ATOM 3432 O O . LEU B 1 64 ? 26.312 -12.053 24.987 1.00 15.96 64 LEU B O 1
ATOM 3448 N N . HIS B 1 65 ? 24.091 -11.826 24.697 1.00 14.55 65 HIS B N 1
ATOM 3449 C CA . HIS B 1 65 ? 23.738 -12.777 25.724 1.00 16.25 65 HIS B CA 1
ATOM 3450 C C . HIS B 1 65 ? 23.018 -13.940 25.047 1.00 15.83 65 HIS B C 1
ATOM 3451 O O . HIS B 1 65 ? 22.018 -13.728 24.336 1.00 14.27 65 HIS B O 1
ATOM 3465 N N . PHE B 1 66 ? 23.491 -15.160 25.309 1.00 12.73 66 PHE B N 1
ATOM 3466 C CA . PHE B 1 66 ? 22.972 -16.343 24.644 1.00 12.33 66 PHE B CA 1
ATOM 3467 C C . PHE B 1 66 ? 22.220 -17.240 25.612 1.00 15.02 66 PHE B C 1
ATOM 3468 O O . PHE B 1 66 ? 22.570 -17.345 26.789 1.00 15.17 66 PHE B O 1
ATOM 3485 N N . GLU B 1 67 ? 21.162 -17.861 25.114 1.00 14.69 67 GLU B N 1
ATOM 3486 C CA . GLU B 1 67 ? 20.387 -18.817 25.880 1.00 14.80 67 GLU B CA 1
ATOM 3487 C C . GLU B 1 67 ? 20.050 -20.028 24.998 1.00 12.03 67 GLU B C 1
ATOM 3488 O O . GLU B 1 67 ? 19.476 -19.872 23.918 1.00 12.61 67 GLU B O 1
ATOM 3500 N N . TRP B 1 68 ? 20.388 -21.240 25.446 1.00 10.64 68 TRP B N 1
ATOM 3501 C CA . TRP B 1 68 ? 19.938 -22.426 24.713 1.00 12.17 68 TRP B CA 1
ATOM 3502 C C . TRP B 1 68 ? 18.414 -22.462 24.640 1.00 14.18 68 TRP B C 1
ATOM 3503 O O . TRP B 1 68 ? 17.728 -22.153 25.625 1.00 12.82 68 TRP B O 1
ATOM 3524 N N . THR B 1 69 ? 17.882 -22.846 23.466 1.00 14.43 69 THR B N 1
ATOM 3525 C CA . THR B 1 69 ? 16.437 -23.018 23.361 1.00 15.92 69 THR B CA 1
ATOM 3526 C C . THR B 1 69 ? 15.985 -24.189 24.223 1.00 18.48 69 THR B C 1
ATOM 3527 O O . THR B 1 69 ? 15.006 -24.101 24.967 1.00 20.35 69 THR B O 1
ATOM 3538 N N . ASN B 1 70 ? 16.714 -25.282 24.145 1.00 18.52 70 ASN B N 1
ATOM 3539 C CA . ASN B 1 70 ? 16.522 -26.436 24.999 1.00 19.59 70 ASN B CA 1
ATOM 3540 C C . ASN B 1 70 ? 17.806 -26.589 25.806 1.00 18.10 70 ASN B C 1
ATOM 3541 O O . ASN B 1 70 ? 18.873 -26.813 25.229 1.00 17.65 70 ASN B O 1
ATOM 3552 N N . LYS B 1 71 ? 17.698 -26.539 27.121 1.00 22.39 71 LYS B N 1
ATOM 3553 C CA . LYS B 1 71 ? 18.859 -26.690 28.001 1.00 25.65 71 LYS B CA 1
ATOM 3554 C C . LYS B 1 71 ? 19.180 -28.146 28.315 1.00 23.94 71 LYS B C 1
ATOM 3555 O O . LYS B 1 71 ? 20.247 -28.428 28.858 1.00 24.76 71 LYS B O 1
ATOM 3574 N N . ASN B 1 72 ? 18.302 -29.068 27.978 1.00 23.40 72 ASN B N 1
ATOM 3575 C CA . ASN B 1 72 ? 18.491 -30.462 28.341 1.00 23.87 72 ASN B CA 1
ATOM 3576 C C . ASN B 1 72 ? 19.529 -31.119 27.439 1.00 18.91 72 ASN B C 1
ATOM 3577 O O . ASN B 1 72 ? 19.771 -30.694 26.303 1.00 18.23 72 ASN B O 1
ATOM 3588 N N . ASN B 1 73 ? 20.148 -32.172 27.959 1.00 16.27 73 ASN B N 1
ATOM 3589 C CA . ASN B 1 73 ? 20.977 -33.019 27.108 1.00 19.75 73 ASN B CA 1
ATOM 3590 C C . ASN B 1 73 ? 20.171 -33.635 25.975 1.00 18.84 73 ASN B C 1
ATOM 3591 O O . ASN B 1 73 ? 18.971 -33.847 26.087 1.00 20.80 73 ASN B O 1
ATOM 3602 N N . ILE B 1 74 ? 20.852 -33.923 24.877 1.00 17.65 74 ILE B N 1
ATOM 3603 C CA . ILE B 1 74 ? 20.320 -34.680 23.757 1.00 20.48 74 ILE B CA 1
ATOM 3604 C C . ILE B 1 74 ? 20.935 -36.070 23.793 1.00 19.23 74 ILE B C 1
ATOM 3605 O O . ILE B 1 74 ? 22.159 -36.211 23.877 1.00 20.27 74 ILE B O 1
ATOM 3621 N N . THR B 1 75 ? 20.100 -37.100 23.724 1.00 20.00 75 THR B N 1
ATOM 3622 C CA . THR B 1 75 ? 20.576 -38.470 23.716 1.00 20.56 75 THR B CA 1
ATOM 3623 C C . THR B 1 75 ? 20.344 -39.062 22.329 1.00 20.08 75 THR B C 1
ATOM 3624 O O . THR B 1 75 ? 19.210 -39.078 21.831 1.00 19.37 75 THR B O 1
ATOM 3635 N N . LEU B 1 76 ? 21.414 -39.510 21.694 1.00 18.56 76 LEU B N 1
ATOM 3636 C CA . LEU B 1 76 ? 21.305 -40.165 20.409 1.00 20.05 76 LEU B CA 1
ATOM 3637 C C . LEU B 1 76 ? 21.213 -41.652 20.663 1.00 18.36 76 LEU B C 1
ATOM 3638 O O . LEU B 1 76 ? 22.051 -42.209 21.370 1.00 18.82 76 LEU B O 1
ATOM 3654 N N . SER B 1 77 ? 20.186 -42.291 20.120 1.00 23.41 77 SER B N 1
ATOM 3655 C CA . SER B 1 77 ? 20.081 -43.741 20.270 1.00 24.31 77 SER B CA 1
ATOM 3656 C C . SER B 1 77 ? 21.045 -44.435 19.311 1.00 23.30 77 SER B C 1
ATOM 3657 O O . SER B 1 77 ? 21.696 -43.811 18.467 1.00 22.15 77 SER B O 1
ATOM 3665 N N . ASN B 1 78 ? 21.158 -45.739 19.479 1.00 23.29 78 ASN B N 1
ATOM 3666 C CA . ASN B 1 78 ? 22.051 -46.536 18.655 1.00 29.00 78 ASN B CA 1
ATOM 3667 C C . ASN B 1 78 ? 21.930 -46.171 17.176 1.00 27.56 78 ASN B C 1
ATOM 3668 O O . ASN B 1 78 ? 20.841 -46.160 16.606 1.00 22.70 78 ASN B O 1
ATOM 3679 N N . ASN B 1 79 ? 23.071 -45.878 16.566 1.00 31.59 79 ASN B N 1
ATOM 3680 C CA . ASN B 1 79 ? 23.198 -45.557 15.152 1.00 34.78 79 ASN B CA 1
ATOM 3681 C C . ASN B 1 79 ? 22.477 -44.282 14.762 1.00 33.06 79 ASN B C 1
ATOM 3682 O O . ASN B 1 79 ? 22.358 -43.993 13.578 1.00 33.22 79 ASN B O 1
ATOM 3693 N N . GLN B 1 80 ? 21.987 -43.502 15.717 1.00 31.18 80 GLN B N 1
ATOM 3694 C CA . GLN B 1 80 ? 21.385 -42.218 15.387 1.00 29.55 80 GLN B CA 1
ATOM 3695 C C . GLN B 1 80 ? 22.490 -41.186 15.214 1.00 23.30 80 GLN B C 1
ATOM 3696 O O . GLN B 1 80 ? 23.496 -41.205 15.917 1.00 23.67 80 GLN B O 1
ATOM 3710 N N . THR B 1 81 ? 22.296 -40.274 14.287 1.00 18.83 81 THR B N 1
ATOM 3711 C CA . THR B 1 81 ? 23.370 -39.371 13.896 1.00 16.93 81 THR B CA 1
ATOM 3712 C C . THR B 1 81 ? 22.929 -37.920 13.872 1.00 14.21 81 THR B C 1
ATOM 3713 O O . THR B 1 81 ? 23.783 -37.039 13.816 1.00 14.22 81 THR B O 1
ATOM 3724 N N . SER B 1 82 ? 21.640 -37.651 13.930 1.00 16.23 82 SER B N 1
ATOM 3725 C CA . SER B 1 82 ? 21.083 -36.338 13.655 1.00 18.20 82 SER B CA 1
ATOM 3726 C C . SER B 1 82 ? 20.407 -35.786 14.905 1.00 17.69 82 SER B C 1
ATOM 3727 O O . SER B 1 82 ? 19.796 -36.522 15.693 1.00 17.95 82 SER B O 1
ATOM 3735 N N . PHE B 1 83 ? 20.557 -34.488 15.111 1.00 15.48 83 PHE B N 1
ATOM 3736 C CA . PHE B 1 83 ? 19.875 -33.855 16.224 1.00 15.63 83 PHE B CA 1
ATOM 3737 C C . PHE B 1 83 ? 19.769 -32.390 15.883 1.00 14.97 83 PHE B C 1
ATOM 3738 O O . PHE B 1 83 ? 20.605 -31.861 15.147 1.00 13.18 83 PHE B O 1
ATOM 3755 N N . THR B 1 84 ? 18.741 -31.752 16.426 1.00 15.78 84 THR B N 1
ATOM 3756 C CA . THR B 1 84 ? 18.501 -30.333 16.243 1.00 14.26 84 THR B CA 1
ATOM 3757 C C . THR B 1 84 ? 18.812 -29.607 17.533 1.00 11.94 84 THR B C 1
ATOM 3758 O O . THR B 1 84 ? 18.516 -30.078 18.622 1.00 14.40 84 THR B O 1
ATOM 3769 N N . SER B 1 85 ? 19.373 -28.438 17.388 1.00 13.52 85 SER B N 1
ATOM 3770 C CA . SER B 1 85 ? 19.679 -27.591 18.514 1.00 13.49 85 SER B CA 1
ATOM 3771 C C . SER B 1 85 ? 19.461 -26.156 18.061 1.00 12.58 85 SER B C 1
ATOM 3772 O O . SER B 1 85 ? 19.114 -25.892 16.905 1.00 13.96 85 SER B O 1
ATOM 3780 N N . GLY B 1 86 ? 19.617 -25.218 18.989 1.00 12.31 86 GLY B N 1
ATOM 3781 C CA . GLY B 1 86 ? 19.434 -23.818 18.653 1.00 11.53 86 GLY B CA 1
ATOM 3782 C C . GLY B 1 86 ? 19.504 -22.986 19.901 1.00 11.39 86 GLY B C 1
ATOM 3783 O O . GLY B 1 86 ? 19.511 -23.504 21.019 1.00 11.33 86 GLY B O 1
ATOM 3787 N N . TYR B 1 87 ? 19.485 -21.672 19.702 1.00 11.50 87 TYR B N 1
ATOM 3788 C CA . TYR B 1 87 ? 19.660 -20.747 20.807 1.00 13.40 87 TYR B CA 1
ATOM 3789 C C . TYR B 1 87 ? 19.049 -19.412 20.438 1.00 13.61 87 TYR B C 1
ATOM 3790 O O . TYR B 1 87 ? 18.776 -19.152 19.285 1.00 15.26 87 TYR B O 1
ATOM 3808 N N . SER B 1 88 ? 18.872 -18.559 21.429 1.00 16.92 88 SER B N 1
ATOM 3809 C CA . SER B 1 88 ? 18.488 -17.168 21.228 1.00 17.03 88 SER B CA 1
ATOM 3810 C C . SER B 1 88 ? 19.561 -16.253 21.757 1.00 16.27 88 SER B C 1
ATOM 3811 O O . SER B 1 88 ? 20.230 -16.566 22.744 1.00 14.48 88 SER B O 1
ATOM 3819 N N . VAL B 1 89 ? 19.752 -15.149 21.058 1.00 13.78 89 VAL B N 1
ATOM 3820 C CA . VAL B 1 89 ? 20.740 -14.166 21.441 1.00 13.72 89 VAL B CA 1
ATOM 3821 C C . VAL B 1 89 ? 20.047 -12.822 21.580 1.00 14.55 89 VAL B C 1
ATOM 3822 O O . VAL B 1 89 ? 19.159 -12.467 20.791 1.00 14.75 89 VAL B O 1
ATOM 3835 N N . THR B 1 90 ? 20.430 -12.098 22.615 1.00 13.53 90 THR B N 1
ATOM 3836 C CA . THR B 1 90 ? 19.886 -10.783 22.910 1.00 15.96 90 THR B CA 1
ATOM 3837 C C . THR B 1 90 ? 21.025 -9.798 22.834 1.00 17.93 90 THR B C 1
ATOM 3838 O O . THR B 1 90 ? 22.049 -10.005 23.501 1.00 18.42 90 THR B O 1
ATOM 3849 N N . VAL B 1 91 ? 20.838 -8.737 22.021 1.00 16.15 91 VAL B N 1
ATOM 3850 C CA . VAL B 1 91 ? 21.853 -7.734 21.750 1.00 16.53 91 VAL B CA 1
ATOM 3851 C C . VAL B 1 91 ? 21.462 -6.496 22.522 1.00 16.85 91 VAL B C 1
ATOM 3852 O O . VAL B 1 91 ? 20.302 -6.066 22.450 1.00 18.12 91 VAL B O 1
ATOM 3865 N N . THR B 1 92 ? 22.409 -5.957 23.285 1.00 16.77 92 THR B N 1
ATOM 3866 C CA . THR B 1 92 ? 22.244 -4.734 24.054 1.00 18.05 92 THR B CA 1
ATOM 3867 C C . THR B 1 92 ? 23.528 -3.913 23.974 1.00 17.79 92 THR B C 1
ATOM 3868 O O . THR B 1 92 ? 24.604 -4.455 23.714 1.00 16.97 92 THR B O 1
ATOM 3879 N N . PRO B 1 93 ? 23.450 -2.620 24.264 1.00 19.73 93 PRO B N 1
ATOM 3880 C CA . PRO B 1 93 ? 24.700 -1.843 24.361 1.00 18.87 93 PRO B CA 1
ATOM 3881 C C . PRO B 1 93 ? 25.584 -2.399 25.464 1.00 18.63 93 PRO B C 1
ATOM 3882 O O . PRO B 1 93 ? 25.117 -2.713 26.545 1.00 19.83 93 PRO B O 1
ATOM 3893 N N . ALA B 1 94 ? 26.856 -2.561 25.163 1.00 19.95 94 ALA B N 1
ATOM 3894 C CA . ALA B 1 94 ? 27.820 -3.000 26.160 1.00 19.37 94 ALA B CA 1
ATOM 3895 C C . ALA B 1 94 ? 28.174 -1.864 27.107 1.00 21.47 94 ALA B C 1
ATOM 3896 O O . ALA B 1 94 ? 28.062 -0.692 26.781 1.00 21.35 94 ALA B O 1
ATOM 3903 N N . ALA B 1 95 ? 28.611 -2.240 28.295 1.00 21.18 95 ALA B N 1
ATOM 3904 C CA . ALA B 1 95 ? 29.033 -1.266 29.274 1.00 20.97 95 ALA B CA 1
ATOM 3905 C C . ALA B 1 95 ? 30.258 -0.517 28.786 1.00 19.44 95 ALA B C 1
ATOM 3906 O O . ALA B 1 95 ? 31.081 -1.059 28.066 1.00 17.58 95 ALA B O 1
ATOM 3913 N N . SER B 1 96 ? 30.398 0.735 29.228 1.00 19.66 96 SER B N 1
ATOM 3914 C CA . SER B 1 96 ? 31.521 1.553 28.778 1.00 20.83 96 SER B CA 1
ATOM 3915 C C . SER B 1 96 ? 32.852 0.917 29.154 1.00 20.82 96 SER B C 1
ATOM 3916 O O . SER B 1 96 ? 33.828 1.044 28.414 1.00 19.62 96 SER B O 1
ATOM 3924 N N . ASN B 1 97 ? 32.931 0.248 30.303 1.00 20.49 97 ASN B N 1
ATOM 3925 C CA . ASN B 1 97 ? 34.185 -0.364 30.723 1.00 20.75 97 ASN B CA 1
ATOM 3926 C C . ASN B 1 97 ? 34.257 -1.844 30.336 1.00 20.11 97 ASN B C 1
ATOM 3927 O O . ASN B 1 97 ? 35.164 -2.544 30.774 1.00 21.30 97 ASN B O 1
ATOM 3938 N N . ALA B 1 98 ? 33.348 -2.325 29.485 1.00 19.09 98 ALA B N 1
ATOM 3939 C CA . ALA B 1 98 ? 33.494 -3.669 28.932 1.00 20.72 98 ALA B CA 1
ATOM 3940 C C . ALA B 1 98 ? 34.621 -3.692 27.908 1.00 24.85 98 ALA B C 1
ATOM 3941 O O . ALA B 1 98 ? 34.725 -2.804 27.063 1.00 27.59 98 ALA B O 1
ATOM 3948 N N . LYS B 1 99 ? 35.489 -4.681 28.003 1.00 23.82 99 LYS B N 1
ATOM 3949 C CA . LYS B 1 99 ? 36.576 -4.862 27.052 1.00 22.43 99 LYS B CA 1
ATOM 3950 C C . LYS B 1 99 ? 36.100 -5.774 25.931 1.00 19.89 99 LYS B C 1
ATOM 3951 O O . LYS B 1 99 ? 35.359 -6.722 26.169 1.00 17.90 99 LYS B O 1
ATOM 3970 N N . VAL B 1 100 ? 36.452 -5.417 24.704 1.00 20.97 100 VAL B N 1
ATOM 3971 C CA . VAL B 1 100 ? 35.963 -6.135 23.533 1.00 20.19 100 VAL B CA 1
ATOM 3972 C C . VAL B 1 100 ? 36.573 -7.528 23.510 1.00 19.03 100 VAL B C 1
ATOM 3973 O O . VAL B 1 100 ? 37.786 -7.680 23.686 1.00 19.69 100 VAL B O 1
ATOM 3986 N N . ASN B 1 101 ? 35.716 -8.548 23.325 1.00 19.74 101 ASN B N 1
ATOM 3987 C CA . ASN B 1 101 ? 36.156 -9.929 23.129 1.00 20.36 101 ASN B CA 1
ATOM 3988 C C . ASN B 1 101 ? 36.501 -10.194 21.654 1.00 19.14 101 ASN B C 1
ATOM 3989 O O . ASN B 1 101 ? 37.491 -10.880 21.333 1.00 17.94 101 ASN B O 1
ATOM 4000 N N . VAL B 1 102 ? 35.677 -9.667 20.747 1.00 18.87 102 VAL B N 1
ATOM 4001 C CA . VAL B 1 102 ? 35.853 -9.864 19.311 1.00 20.48 102 VAL B CA 1
ATOM 4002 C C . VAL B 1 102 ? 35.555 -8.531 18.633 1.00 20.98 102 VAL B C 1
ATOM 4003 O O . VAL B 1 102 ? 34.605 -7.834 19.009 1.00 20.73 102 VAL B O 1
ATOM 4016 N N . SER B 1 103 ? 36.405 -8.142 17.688 1.00 21.23 103 SER B N 1
ATOM 4017 C CA . SER B 1 103 ? 36.320 -6.805 17.094 1.00 21.79 103 SER B CA 1
ATOM 4018 C C . SER B 1 103 ? 36.263 -6.871 15.578 1.00 23.60 103 SER B C 1
ATOM 4019 O O . SER B 1 103 ? 36.912 -7.714 14.960 1.00 21.72 103 SER B O 1
ATOM 4027 N N . ALA B 1 104 ? 35.513 -5.935 14.981 1.00 24.83 104 ALA B N 1
ATOM 4028 C CA . ALA B 1 104 ? 35.342 -5.862 13.538 1.00 24.98 104 ALA B CA 1
ATOM 4029 C C . ALA B 1 104 ? 36.348 -4.938 12.864 1.00 27.02 104 ALA B C 1
ATOM 4030 O O . ALA B 1 104 ? 36.136 -4.528 11.708 1.00 28.68 104 ALA B O 1
ATOM 4037 N N . GLY B 1 105 ? 37.410 -4.577 13.557 1.00 25.20 105 GLY B N 1
ATOM 4038 C CA . GLY B 1 105 ? 38.323 -3.611 12.996 1.00 28.22 105 GLY B CA 1
ATOM 4039 C C . GLY B 1 105 ? 37.649 -2.274 12.774 1.00 29.04 105 GLY B C 1
ATOM 4040 O O . GLY B 1 105 ? 36.829 -1.816 13.575 1.00 27.97 105 GLY B O 1
ATOM 4044 N N . GLY B 1 106 ? 37.961 -1.654 11.638 1.00 29.40 106 GLY B N 1
ATOM 4045 C CA . GLY B 1 106 ? 37.256 -0.450 11.301 1.00 28.54 106 GLY B CA 1
ATOM 4046 C C . GLY B 1 106 ? 35.874 -0.651 10.747 1.00 26.25 106 GLY B C 1
ATOM 4047 O O . GLY B 1 106 ? 35.208 0.325 10.423 1.00 30.99 106 GLY B O 1
ATOM 4051 N N . GLY B 1 107 ? 35.408 -1.890 10.604 1.00 25.13 107 GLY B N 1
ATOM 4052 C CA . GLY B 1 107 ? 34.193 -2.178 9.880 1.00 23.09 107 GLY B CA 1
ATOM 4053 C C . GLY B 1 107 ? 33.010 -2.454 10.790 1.00 22.39 107 GLY B C 1
ATOM 4054 O O . GLY B 1 107 ? 33.071 -2.330 12.015 1.00 23.08 107 GLY B O 1
ATOM 4058 N N . GLY B 1 108 ? 31.905 -2.837 10.157 1.00 20.80 108 GLY B N 1
ATOM 4059 C CA . GLY B 1 108 ? 30.671 -3.084 10.855 1.00 19.76 108 GLY B CA 1
ATOM 4060 C C . GLY B 1 108 ? 30.270 -4.539 10.957 1.00 19.85 108 GLY B C 1
ATOM 4061 O O . GLY B 1 108 ? 29.189 -4.823 11.460 1.00 21.45 108 GLY B O 1
ATOM 4065 N N . SER B 1 109 ? 31.091 -5.465 10.485 1.00 19.67 109 SER B N 1
ATOM 4066 C CA . SER B 1 109 ? 30.709 -6.871 10.463 1.00 20.31 109 SER B CA 1
ATOM 4067 C C . SER B 1 109 ? 31.853 -7.709 11.005 1.00 20.89 109 SER B C 1
ATOM 4068 O O . SER B 1 109 ? 33.029 -7.422 10.753 1.00 21.68 109 SER B O 1
ATOM 4076 N N . VAL B 1 110 ? 31.504 -8.730 11.777 1.00 20.27 110 VAL B N 1
ATOM 4077 C CA . VAL B 1 110 ? 32.516 -9.601 12.352 1.00 21.45 110 VAL B CA 1
ATOM 4078 C C . VAL B 1 110 ? 31.960 -11.001 12.429 1.00 19.89 110 VAL B C 1
ATOM 4079 O O . VAL B 1 110 ? 30.793 -11.202 12.780 1.00 17.65 110 VAL B O 1
ATOM 4092 N N . MET B 1 111 ? 32.836 -11.966 12.149 1.00 21.99 111 MET B N 1
ATOM 4093 C CA . MET B 1 111 ? 32.565 -13.375 12.356 1.00 21.14 111 MET B CA 1
ATOM 4094 C C . MET B 1 111 ? 32.887 -13.734 13.808 1.00 16.40 111 MET B C 1
ATOM 4095 O O . MET B 1 111 ? 33.955 -13.366 14.311 1.00 18.74 111 MET B O 1
ATOM 4109 N N . ILE B 1 112 ? 31.956 -14.415 14.479 1.00 15.68 112 ILE B N 1
ATOM 4110 C CA . ILE B 1 112 ? 32.158 -14.869 15.866 1.00 15.33 112 ILE B CA 1
ATOM 4111 C C . ILE B 1 112 ? 32.017 -16.393 15.883 1.00 16.27 112 ILE B C 1
ATOM 4112 O O . ILE B 1 112 ? 30.911 -16.923 15.829 1.00 17.26 112 ILE B O 1
ATOM 4128 N N . ASN B 1 113 ? 33.119 -17.098 16.006 1.00 15.14 113 ASN B N 1
ATOM 4129 C CA . ASN B 1 113 ? 33.079 -18.546 16.024 1.00 15.41 113 ASN B CA 1
ATOM 4130 C C . ASN B 1 113 ? 32.710 -19.055 17.412 1.00 14.02 113 ASN B C 1
ATOM 4131 O O . ASN B 1 113 ? 33.134 -18.497 18.438 1.00 15.19 113 ASN B O 1
ATOM 4142 N N . GLY B 1 114 ? 31.844 -20.065 17.438 1.00 14.20 114 GLY B N 1
ATOM 4143 C CA . GLY B 1 114 ? 31.557 -20.759 18.677 1.00 13.67 114 GLY B CA 1
ATOM 4144 C C . GLY B 1 114 ? 30.789 -19.947 19.691 1.00 13.92 114 GLY B C 1
ATOM 4145 O O . GLY B 1 114 ? 31.110 -19.979 20.885 1.00 15.71 114 GLY B O 1
ATOM 4149 N N . VAL B 1 115 ? 29.761 -19.214 19.252 1.00 11.80 115 VAL B N 1
ATOM 4150 C CA . VAL B 1 115 ? 28.938 -18.509 20.225 1.00 12.12 115 VAL B CA 1
ATOM 4151 C C . VAL B 1 115 ? 28.163 -19.475 21.082 1.00 10.39 115 VAL B C 1
ATOM 4152 O O . VAL B 1 115 ? 27.783 -19.135 22.191 1.00 9.61 115 VAL B O 1
ATOM 4165 N N . ALA B 1 116 ? 27.898 -20.675 20.584 1.00 9.87 116 ALA B N 1
ATOM 4166 C CA . ALA B 1 116 ? 27.151 -21.678 21.322 1.00 9.94 116 ALA B CA 1
ATOM 4167 C C . ALA B 1 116 ? 27.664 -23.020 20.817 1.00 8.60 116 ALA B C 1
ATOM 4168 O O . ALA B 1 116 ? 27.783 -23.215 19.607 1.00 9.80 116 ALA B O 1
ATOM 4175 N N . THR B 1 117 ? 27.974 -23.913 21.738 1.00 8.34 117 THR B N 1
ATOM 4176 C CA . THR B 1 117 ? 28.625 -25.173 21.430 1.00 8.36 117 THR B CA 1
ATOM 4177 C C . THR B 1 117 ? 27.977 -26.312 22.195 1.00 10.63 117 THR B C 1
ATOM 4178 O O . THR B 1 117 ? 27.729 -26.216 23.384 1.00 11.64 117 THR B O 1
ATOM 4189 N N . LEU B 1 118 ? 27.770 -27.417 21.509 1.00 10.25 118 LEU B N 1
ATOM 4190 C CA . LEU B 1 118 ? 27.406 -28.683 22.150 1.00 11.36 118 LEU B CA 1
ATOM 4191 C C . LEU B 1 118 ? 28.540 -29.682 22.002 1.00 9.18 118 LEU B C 1
ATOM 4192 O O . LEU B 1 118 ? 29.366 -29.604 21.088 1.00 10.35 118 LEU B O 1
ATOM 4208 N N . SER B 1 119 ? 28.589 -30.629 22.925 1.00 9.87 119 SER B N 1
ATOM 4209 C CA . SER B 1 119 ? 29.691 -31.572 22.981 1.00 12.77 119 SER B CA 1
ATOM 4210 C C . SER B 1 119 ? 29.169 -32.954 23.371 1.00 11.52 119 SER B C 1
ATOM 4211 O O . SER B 1 119 ? 28.295 -33.091 24.243 1.00 11.70 119 SER B O 1
ATOM 4219 N N . SER B 1 120 ? 29.718 -33.982 22.737 1.00 11.99 120 SER B N 1
ATOM 4220 C CA . SER B 1 120 ? 29.414 -35.344 23.160 1.00 11.70 120 SER B CA 1
ATOM 4221 C C . SER B 1 120 ? 30.410 -35.869 24.201 1.00 14.26 120 SER B C 1
ATOM 4222 O O . SER B 1 120 ? 30.403 -37.078 24.512 1.00 17.21 120 SER B O 1
ATOM 4230 N N . ALA B 1 121 ? 31.307 -35.008 24.679 1.00 13.91 121 ALA B N 1
ATOM 4231 C CA . ALA B 1 121 ? 32.381 -35.451 25.556 1.00 12.65 121 ALA B CA 1
ATOM 4232 C C . ALA B 1 121 ? 31.869 -35.693 26.977 1.00 15.39 121 ALA B C 1
ATOM 4233 O O . ALA B 1 121 ? 30.750 -35.324 27.369 1.00 14.33 121 ALA B O 1
ATOM 4240 N N . SER B 1 122 ? 32.707 -36.375 27.732 1.00 18.28 122 SER B N 1
ATOM 4241 C CA . SER B 1 122 ? 32.468 -36.679 29.126 1.00 17.35 122 SER B CA 1
ATOM 4242 C C . SER B 1 122 ? 32.462 -35.405 29.964 1.00 16.69 122 SER B C 1
ATOM 4243 O O . SER B 1 122 ? 32.981 -34.368 29.566 1.00 16.00 122 SER B O 1
ATOM 4251 N N . SER B 1 123 ? 31.880 -35.513 31.159 1.00 17.32 123 SER B N 1
ATOM 4252 C CA . SER B 1 123 ? 31.884 -34.387 32.084 1.00 17.49 123 SER B CA 1
ATOM 4253 C C . SER B 1 123 ? 33.297 -33.941 32.410 1.00 13.78 123 SER B C 1
ATOM 4254 O O . SER B 1 123 ? 33.521 -32.755 32.638 1.00 14.74 123 SER B O 1
ATOM 4262 N N . SER B 1 124 ? 34.266 -34.856 32.416 1.00 15.53 124 SER B N 1
ATOM 4263 C CA . SER B 1 124 ? 35.645 -34.486 32.730 1.00 17.67 124 SER B CA 1
ATOM 4264 C C . SER B 1 124 ? 36.232 -33.593 31.638 1.00 15.60 124 SER B C 1
ATOM 4265 O O . SER B 1 124 ? 36.825 -32.539 31.921 1.00 12.83 124 SER B O 1
ATOM 4273 N N . THR B 1 125 ? 36.105 -34.025 30.379 1.00 13.96 125 THR B N 1
ATOM 4274 C CA . THR B 1 125 ? 36.583 -33.233 29.257 1.00 14.37 125 THR B CA 1
ATOM 4275 C C . THR B 1 125 ? 35.841 -31.910 29.170 1.00 13.05 125 THR B C 1
ATOM 4276 O O . THR B 1 125 ? 36.457 -30.864 28.974 1.00 15.55 125 THR B O 1
ATOM 4287 N N . ARG B 1 126 ? 34.507 -31.959 29.235 1.00 11.23 126 ARG B N 1
ATOM 4288 C CA . ARG B 1 126 ? 33.687 -30.750 29.128 1.00 12.72 126 ARG B CA 1
ATOM 4289 C C . ARG B 1 126 ? 34.000 -29.743 30.220 1.00 12.77 126 ARG B C 1
ATOM 4290 O O . ARG B 1 126 ? 34.074 -28.532 29.956 1.00 11.83 126 ARG B O 1
ATOM 4311 N N . GLY B 1 127 ? 34.158 -30.223 31.456 1.00 14.38 127 GLY B N 1
ATOM 4312 C CA . GLY B 1 127 ? 34.439 -29.324 32.562 1.00 15.61 127 GLY B CA 1
ATOM 4313 C C . GLY B 1 127 ? 35.793 -28.665 32.444 1.00 14.54 127 GLY B C 1
ATOM 4314 O O . GLY B 1 127 ? 35.933 -27.444 32.630 1.00 16.65 127 GLY B O 1
ATOM 4318 N N . SER B 1 128 ? 36.814 -29.450 32.124 1.00 13.75 128 SER B N 1
ATOM 4319 C CA . SER B 1 128 ? 38.150 -28.875 31.952 1.00 15.25 128 SER B CA 1
ATOM 4320 C C . SER B 1 128 ? 38.150 -27.851 30.824 1.00 14.54 128 SER B C 1
ATOM 4321 O O . SER B 1 128 ? 38.667 -26.731 30.963 1.00 14.46 128 SER B O 1
ATOM 4329 N N . ALA B 1 129 ? 37.512 -28.198 29.712 1.00 14.25 129 ALA B N 1
ATOM 4330 C CA . ALA B 1 129 ? 37.534 -27.304 28.571 1.00 12.71 129 ALA B CA 1
ATOM 4331 C C . ALA B 1 129 ? 36.844 -26.000 28.900 1.00 12.94 129 ALA B C 1
ATOM 4332 O O . ALA B 1 129 ? 37.370 -24.922 28.598 1.00 11.65 129 ALA B O 1
ATOM 4339 N N . ALA B 1 130 ? 35.672 -26.086 29.545 1.00 14.33 130 ALA B N 1
ATOM 4340 C CA . ALA B 1 130 ? 34.852 -24.912 29.768 1.00 13.37 130 ALA B CA 1
ATOM 4341 C C . ALA B 1 130 ? 35.486 -23.988 30.788 1.00 13.04 130 ALA B C 1
ATOM 4342 O O . ALA B 1 130 ? 35.434 -22.772 30.629 1.00 15.29 130 ALA B O 1
ATOM 4349 N N . VAL B 1 131 ? 36.062 -24.545 31.856 1.00 12.02 131 VAL B N 1
ATOM 4350 C CA . VAL B 1 131 ? 36.729 -23.716 32.866 1.00 12.34 131 VAL B CA 1
ATOM 4351 C C . VAL B 1 131 ? 37.931 -23.000 32.249 1.00 12.56 131 VAL B C 1
ATOM 4352 O O . VAL B 1 131 ? 38.116 -21.793 32.425 1.00 14.16 131 VAL B O 1
ATOM 4365 N N . GLN B 1 132 ? 38.728 -23.723 31.466 1.00 11.70 132 GLN B N 1
ATOM 4366 C CA . GLN B 1 132 ? 39.903 -23.132 30.859 1.00 12.87 132 GLN B CA 1
ATOM 4367 C C . GLN B 1 132 ? 39.502 -22.069 29.839 1.00 13.72 132 GLN B C 1
ATOM 4368 O O . GLN B 1 132 ? 40.193 -21.061 29.691 1.00 14.22 132 GLN B O 1
ATOM 4382 N N . PHE B 1 133 ? 38.377 -22.279 29.133 1.00 12.86 133 PHE B N 1
ATOM 4383 C CA . PHE B 1 133 ? 37.855 -21.255 28.221 1.00 13.47 133 PHE B CA 1
ATOM 4384 C C . PHE B 1 133 ? 37.444 -19.990 28.982 1.00 13.38 133 PHE B C 1
ATOM 4385 O O . PHE B 1 133 ? 37.838 -18.877 28.626 1.00 15.09 133 PHE B O 1
ATOM 4402 N N . LEU B 1 134 ? 36.661 -20.129 30.046 1.00 12.04 134 LEU B N 1
ATOM 4403 C CA . LEU B 1 134 ? 36.232 -18.932 30.780 1.00 12.85 134 LEU B CA 1
ATOM 4404 C C . LEU B 1 134 ? 37.408 -18.235 31.463 1.00 14.49 134 LEU B C 1
ATOM 4405 O O . LEU B 1 134 ? 37.478 -16.999 31.507 1.00 15.02 134 LEU B O 1
ATOM 4421 N N . LEU B 1 135 ? 38.358 -18.998 31.989 1.00 12.39 135 LEU B N 1
ATOM 4422 C CA . LEU B 1 135 ? 39.544 -18.372 32.578 1.00 16.94 135 LEU B CA 1
ATOM 4423 C C . LEU B 1 135 ? 40.348 -17.663 31.503 1.00 18.47 135 LEU B C 1
ATOM 4424 O O . LEU B 1 135 ? 40.937 -16.601 31.760 1.00 16.60 135 LEU B O 1
ATOM 4440 N N . CYS B 1 136 ? 40.356 -18.239 30.280 1.00 19.39 136 CYS B N 1
ATOM 4441 C CA . CYS B 1 136 ? 40.993 -17.604 29.131 1.00 18.54 136 CYS B CA 1
ATOM 4442 C C . CYS B 1 136 ? 40.363 -16.244 28.875 1.00 15.58 136 CYS B C 1
ATOM 4443 O O . CYS B 1 136 ? 41.065 -15.244 28.671 1.00 15.58 136 CYS B O 1
ATOM 4450 N N . LEU B 1 137 ? 39.029 -16.190 28.890 1.00 15.70 137 LEU B N 1
ATOM 4451 C CA . LEU B 1 137 ? 38.348 -14.930 28.640 1.00 17.29 137 LEU B CA 1
ATOM 4452 C C . LEU B 1 137 ? 38.555 -13.955 29.787 1.00 16.60 137 LEU B C 1
ATOM 4453 O O . LEU B 1 137 ? 38.815 -12.765 29.564 1.00 16.47 137 LEU B O 1
ATOM 4469 N N . LEU B 1 138 ? 38.439 -14.443 31.029 1.00 15.57 138 LEU B N 1
ATOM 4470 C CA . LEU B 1 138 ? 38.720 -13.600 32.195 1.00 17.85 138 LEU B CA 1
ATOM 4471 C C . LEU B 1 138 ? 40.152 -13.095 32.223 1.00 17.64 138 LEU B C 1
ATOM 4472 O O . LEU B 1 138 ? 40.414 -12.035 32.784 1.00 19.08 138 LEU B O 1
ATOM 4488 N N . GLY B 1 139 ? 41.078 -13.833 31.664 1.00 21.79 139 GLY B N 1
ATOM 4489 C CA . GLY B 1 139 ? 42.443 -13.413 31.533 1.00 22.86 139 GLY B CA 1
ATOM 4490 C C . GLY B 1 139 ? 42.681 -12.383 30.460 1.00 21.96 139 GLY B C 1
ATOM 4491 O O . GLY B 1 139 ? 43.817 -11.936 30.312 1.00 22.00 139 GLY B O 1
ATOM 4495 N N . GLY B 1 140 ? 41.654 -11.993 29.704 1.00 22.62 140 GLY B N 1
ATOM 4496 C CA . GLY B 1 140 ? 41.791 -10.945 28.716 1.00 23.59 140 GLY B CA 1
ATOM 4497 C C . GLY B 1 140 ? 42.206 -11.402 27.340 1.00 21.78 140 GLY B C 1
ATOM 4498 O O . GLY B 1 140 ? 42.453 -10.555 26.480 1.00 20.92 140 GLY B O 1
ATOM 4502 N N . LYS B 1 141 ? 42.263 -12.710 27.093 1.00 20.08 141 LYS B N 1
ATOM 4503 C CA . LYS B 1 141 ? 42.612 -13.224 25.789 1.00 23.13 141 LYS B CA 1
ATOM 4504 C C . LYS B 1 141 ? 41.483 -12.975 24.800 1.00 18.22 141 LYS B C 1
ATOM 4505 O O . LYS B 1 141 ? 40.308 -12.850 25.170 1.00 15.12 141 LYS B O 1
ATOM 4524 N N . SER B 1 142 ? 41.851 -12.950 23.520 1.00 18.85 142 SER B N 1
ATOM 4525 C CA . SER B 1 142 ? 40.849 -12.758 22.486 1.00 19.53 142 SER B CA 1
ATOM 4526 C C . SER B 1 142 ? 39.889 -13.941 22.442 1.00 18.60 142 SER B C 1
ATOM 4527 O O . SER B 1 142 ? 40.273 -15.086 22.654 1.00 16.43 142 SER B O 1
ATOM 4535 N N . TRP B 1 143 ? 38.628 -13.651 22.128 1.00 18.48 143 TRP B N 1
ATOM 4536 C CA . TRP B 1 143 ? 37.643 -14.706 21.927 1.00 17.02 143 TRP B CA 1
ATOM 4537 C C . TRP B 1 143 ? 38.115 -15.775 20.957 1.00 17.33 143 TRP B C 1
ATOM 4538 O O . TRP B 1 143 ? 38.002 -16.974 21.240 1.00 13.93 143 TRP B O 1
ATOM 4559 N N . ASP B 1 144 ? 38.672 -15.378 19.813 1.00 20.84 144 ASP B N 1
ATOM 4560 C CA . ASP B 1 144 ? 39.005 -16.401 18.829 1.00 25.53 144 ASP B CA 1
ATOM 4561 C C . ASP B 1 144 ? 40.119 -17.314 19.345 1.00 22.61 144 ASP B C 1
ATOM 4562 O O . ASP B 1 144 ? 40.048 -18.533 19.183 1.00 22.78 144 ASP B O 1
ATOM 4571 N N . ALA B 1 145 ? 41.111 -16.761 20.046 1.00 19.59 145 ALA B N 1
ATOM 4572 C CA . ALA B 1 145 ? 42.165 -17.602 20.588 1.00 17.46 145 ALA B CA 1
ATOM 4573 C C . ALA B 1 145 ? 41.627 -18.536 21.655 1.00 17.76 145 ALA B C 1
ATOM 4574 O O . ALA B 1 145 ? 41.942 -19.734 21.664 1.00 18.66 145 ALA B O 1
ATOM 4581 N N . CYS B 1 146 ? 40.778 -18.014 22.548 1.00 16.74 146 CYS B N 1
ATOM 4582 C CA . CYS B 1 146 ? 40.175 -18.851 23.575 1.00 16.31 146 CYS B CA 1
ATOM 4583 C C . CYS B 1 146 ? 39.288 -19.928 22.977 1.00 14.65 146 CYS B C 1
ATOM 4584 O O . CYS B 1 146 ? 39.332 -21.082 23.387 1.00 16.40 146 CYS B O 1
ATOM 4591 N N . VAL B 1 147 ? 38.459 -19.571 21.991 1.00 14.60 147 VAL B N 1
ATOM 4592 C CA . VAL B 1 147 ? 37.467 -20.538 21.533 1.00 12.19 147 VAL B CA 1
ATOM 4593 C C . VAL B 1 147 ? 38.128 -21.590 20.673 1.00 12.30 147 VAL B C 1
ATOM 4594 O O . VAL B 1 147 ? 37.677 -22.737 20.648 1.00 12.84 147 VAL B O 1
ATOM 4607 N N . ASN B 1 148 ? 39.240 -21.257 20.015 1.00 16.25 148 ASN B N 1
ATOM 4608 C CA . ASN B 1 148 ? 39.978 -22.271 19.273 1.00 21.08 148 ASN B CA 1
ATOM 4609 C C . ASN B 1 148 ? 40.547 -23.335 20.209 1.00 18.29 148 ASN B C 1
ATOM 4610 O O . ASN B 1 148 ? 40.434 -24.539 19.957 1.00 19.10 148 ASN B O 1
ATOM 4621 N N . SER B 1 149 ? 41.169 -22.913 21.305 1.00 18.74 149 SER B N 1
ATOM 4622 C CA . SER B 1 149 ? 41.667 -23.906 22.254 1.00 19.05 149 SER B CA 1
ATOM 4623 C C . SER B 1 149 ? 40.535 -24.679 22.911 1.00 17.48 149 SER B C 1
ATOM 4624 O O . SER B 1 149 ? 40.689 -25.852 23.250 1.00 18.20 149 SER B O 1
ATOM 4632 N N . TYR B 1 150 ? 39.393 -24.034 23.094 1.00 15.72 150 TYR B N 1
ATOM 4633 C CA . TYR B 1 150 ? 38.218 -24.706 23.643 1.00 11.51 150 TYR B CA 1
ATOM 4634 C C . TYR B 1 150 ? 37.754 -25.853 22.738 1.00 12.77 150 TYR B C 1
ATOM 4635 O O . TYR B 1 150 ? 37.555 -26.985 23.200 1.00 14.62 150 TYR B O 1
ATOM 4653 N N . ARG B 1 151 ? 37.616 -25.590 21.447 1.00 12.17 151 ARG B N 1
ATOM 4654 C CA . ARG B 1 151 ? 37.206 -26.648 20.533 1.00 11.42 151 ARG B CA 1
ATOM 4655 C C . ARG B 1 151 ? 38.191 -27.792 20.562 1.00 15.01 151 ARG B C 1
ATOM 4656 O O . ARG B 1 151 ? 37.799 -28.964 20.586 1.00 14.51 151 ARG B O 1
ATOM 4677 N N . ASN B 1 152 ? 39.484 -27.466 20.522 1.00 15.12 152 ASN B N 1
ATOM 4678 C CA . ASN B 1 152 ? 40.531 -28.483 20.550 1.00 17.69 152 ASN B CA 1
ATOM 4679 C C . ASN B 1 152 ? 40.448 -29.318 21.822 1.00 16.81 152 ASN B C 1
ATOM 4680 O O . ASN B 1 152 ? 40.587 -30.563 21.788 1.00 14.60 152 ASN B O 1
ATOM 4691 N N . ALA B 1 153 ? 40.201 -28.653 22.951 1.00 16.42 153 ALA B N 1
ATOM 4692 C CA . ALA B 1 153 ? 40.079 -29.371 24.204 1.00 17.65 153 ALA B CA 1
ATOM 4693 C C . ALA B 1 153 ? 38.840 -30.248 24.233 1.00 15.40 153 ALA B C 1
ATOM 4694 O O . ALA B 1 153 ? 38.870 -31.303 24.859 1.00 15.95 153 ALA B O 1
ATOM 4701 N N . LEU B 1 154 ? 37.735 -29.820 23.620 1.00 12.08 154 LEU B N 1
ATOM 4702 C CA . LEU B 1 154 ? 36.530 -30.629 23.615 1.00 12.63 154 LEU B CA 1
ATOM 4703 C C . LEU B 1 154 ? 36.618 -31.775 22.631 1.00 13.94 154 LEU B C 1
ATOM 4704 O O . LEU B 1 154 ? 35.893 -32.757 22.796 1.00 14.90 154 LEU B O 1
ATOM 4720 N N . ALA B 1 155 ? 37.465 -31.656 21.610 1.00 14.33 155 ALA B N 1
ATOM 4721 C CA . ALA B 1 155 ? 37.475 -32.595 20.484 1.00 16.88 155 ALA B CA 1
ATOM 4722 C C . ALA B 1 155 ? 38.453 -33.718 20.779 1.00 21.74 155 ALA B C 1
ATOM 4723 O O . ALA B 1 155 ? 39.395 -33.966 20.030 1.00 24.93 155 ALA B O 1
ATOM 4730 N N . GLN B 1 156 ? 38.206 -34.387 21.910 1.00 20.34 156 GLN B N 1
ATOM 4731 C CA . GLN B 1 156 ? 39.003 -35.538 22.361 1.00 25.26 156 GLN B CA 1
ATOM 4732 C C . GLN B 1 156 ? 38.076 -36.749 22.402 1.00 23.42 156 GLN B C 1
ATOM 4733 O O . GLN B 1 156 ? 37.300 -36.928 23.341 1.00 22.51 156 GLN B O 1
ATOM 4747 N N . ASN B 1 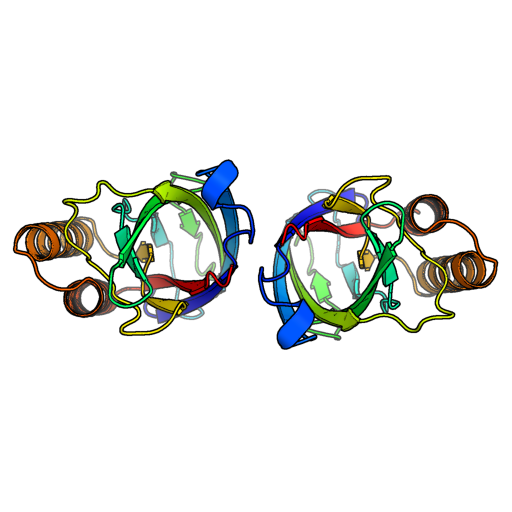157 ? 38.117 -37.565 21.356 1.00 24.15 157 ASN B N 1
ATOM 4748 C CA . ASN B 1 157 ? 37.226 -38.709 21.238 1.00 25.35 157 ASN B CA 1
ATOM 4749 C C . ASN B 1 157 ? 35.774 -38.264 21.386 1.00 22.96 157 ASN B C 1
ATOM 4750 O O . ASN B 1 157 ? 34.927 -39.022 21.855 1.00 24.60 157 ASN B O 1
ATOM 4761 N N . ALA B 1 158 ? 35.465 -37.035 20.942 1.00 16.71 158 ALA B N 1
ATOM 4762 C CA . ALA B 1 158 ? 34.148 -36.488 21.150 1.00 13.61 158 ALA B CA 1
ATOM 4763 C C . ALA B 1 158 ? 33.839 -35.540 20.015 1.00 12.98 158 ALA B C 1
ATOM 4764 O O . ALA B 1 158 ? 34.743 -34.922 19.435 1.00 13.84 158 ALA B O 1
ATOM 4771 N N . GLY B 1 159 ? 32.562 -35.432 19.724 1.00 11.48 159 GLY B N 1
ATOM 4772 C CA . GLY B 1 159 ? 32.103 -34.459 18.761 1.00 11.68 159 GLY B CA 1
ATOM 4773 C C . GLY B 1 159 ? 31.972 -33.070 19.369 1.00 11.42 159 GLY B C 1
ATOM 4774 O O . GLY B 1 159 ? 31.684 -32.894 20.556 1.00 10.65 159 GLY B O 1
ATOM 4778 N N . VAL B 1 160 ? 32.088 -32.070 18.494 1.00 9.82 160 VAL B N 1
ATOM 4779 C CA . VAL B 1 160 ? 31.911 -30.673 18.865 1.00 9.16 160 VAL B CA 1
ATOM 4780 C C . VAL B 1 160 ? 30.994 -30.031 17.844 1.00 11.80 160 VAL B C 1
ATOM 4781 O O . VAL B 1 160 ? 31.285 -30.064 16.658 1.00 10.33 160 VAL B O 1
ATOM 4794 N N . TYR B 1 161 ? 29.894 -29.480 18.306 1.00 11.75 161 TYR B N 1
ATOM 4795 C CA . TYR B 1 161 ? 28.830 -28.970 17.439 1.00 9.34 161 TYR B CA 1
ATOM 4796 C C . TYR B 1 161 ? 28.658 -27.487 17.711 1.00 10.08 161 TYR B C 1
ATOM 4797 O O . TYR B 1 161 ? 28.080 -27.084 18.729 1.00 10.76 161 TYR B O 1
ATOM 4815 N N . SER B 1 162 ? 29.190 -26.687 16.796 1.00 11.99 162 SER B N 1
ATOM 4816 C CA . SER B 1 162 ? 29.435 -25.274 17.030 1.00 10.78 162 SER B CA 1
ATOM 4817 C C . SER B 1 162 ? 28.491 -24.414 16.204 1.00 11.63 162 SER B C 1
ATOM 4818 O O . SER B 1 162 ? 28.341 -24.641 15.007 1.00 10.44 162 SER B O 1
ATOM 4826 N N . PHE B 1 163 ? 27.956 -23.384 16.829 1.00 10.18 163 PHE B N 1
ATOM 4827 C CA . PHE B 1 163 ? 27.212 -22.316 16.162 1.00 11.46 163 PHE B CA 1
ATOM 4828 C C . PHE B 1 163 ? 28.137 -21.104 16.018 1.00 9.73 163 PHE B C 1
AT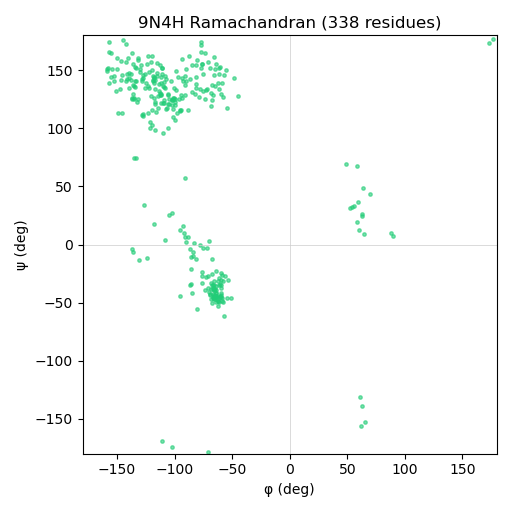OM 4829 O O . PHE B 1 163 ? 28.758 -20.668 16.991 1.00 10.78 163 PHE B O 1
ATOM 4846 N N . ASN B 1 164 ? 28.279 -20.625 14.794 1.00 9.91 164 ASN B N 1
ATOM 4847 C CA . ASN B 1 164 ? 29.060 -19.450 14.481 1.00 9.79 164 ASN B CA 1
ATOM 4848 C C . ASN B 1 164 ? 28.105 -18.357 14.052 1.00 10.64 164 ASN B C 1
ATOM 4849 O O . ASN B 1 164 ? 27.083 -18.621 13.429 1.00 11.63 164 ASN B O 1
ATOM 4860 N N . LEU B 1 165 ? 28.452 -17.120 14.372 1.00 15.14 165 LEU B N 1
ATOM 4861 C CA . LEU B 1 165 ? 27.527 -16.029 14.122 1.00 15.26 165 LEU B CA 1
ATOM 4862 C C . LEU B 1 165 ? 28.288 -14.878 13.497 1.00 17.30 165 LEU B C 1
ATOM 4863 O O . LEU B 1 165 ? 29.266 -14.409 14.066 1.00 17.33 165 LEU B O 1
ATOM 4879 N N . THR B 1 166 ? 27.830 -14.418 12.334 1.00 15.03 166 THR B N 1
ATOM 4880 C CA . THR B 1 166 ? 28.338 -13.198 11.725 1.00 18.03 166 THR B CA 1
ATOM 4881 C C . THR B 1 166 ? 27.408 -12.071 12.129 1.00 18.04 166 THR B C 1
ATOM 4882 O O . THR B 1 166 ? 26.232 -12.083 11.793 1.00 19.40 166 THR B O 1
ATOM 4893 N N . LEU B 1 167 ? 27.919 -11.133 12.881 1.00 16.71 167 LEU B N 1
ATOM 4894 C CA . LEU B 1 167 ? 27.165 -9.953 13.273 1.00 14.99 167 LEU B CA 1
ATOM 4895 C C . LEU B 1 167 ? 27.548 -8.791 12.364 1.00 15.71 167 LEU B C 1
ATOM 4896 O O . LEU B 1 167 ? 28.729 -8.541 12.128 1.00 13.28 167 LEU B O 1
ATOM 4912 N N . SER B 1 168 ? 26.548 -8.073 11.862 1.00 16.80 168 SER B N 1
ATOM 4913 C CA . SER B 1 168 ? 26.806 -6.888 11.055 1.00 18.16 168 SER B CA 1
ATOM 4914 C C . SER B 1 168 ? 25.819 -5.807 11.481 1.00 19.51 168 SER B C 1
ATOM 4915 O O . SER B 1 168 ? 24.647 -6.078 11.749 1.00 20.88 168 SER B O 1
ATOM 4923 N N . TYR B 1 169 ? 26.300 -4.582 11.518 1.00 19.15 169 TYR B N 1
ATOM 4924 C CA . TYR B 1 169 ? 25.506 -3.448 11.966 1.00 19.46 169 TYR B CA 1
ATOM 4925 C C . TYR B 1 169 ? 25.978 -2.275 11.127 1.00 20.43 169 TYR B C 1
ATOM 4926 O O . TYR B 1 169 ? 27.133 -1.866 11.250 1.00 22.77 169 TYR B O 1
ATOM 4944 N N . ASN B 1 170 ? 25.106 -1.762 10.253 1.00 22.01 170 ASN B N 1
ATOM 4945 C CA . ASN B 1 170 ? 25.458 -0.712 9.306 1.00 22.60 170 ASN B CA 1
ATOM 4946 C C . ASN B 1 170 ? 24.394 0.366 9.316 1.00 25.01 170 ASN B C 1
ATOM 4947 O O . ASN B 1 170 ? 23.602 0.481 8.378 1.00 24.28 170 ASN B O 1
ATOM 4958 N N . PRO B 1 171 ? 24.357 1.191 10.356 1.00 27.40 171 PRO B N 1
ATOM 4959 C CA . PRO B 1 171 ? 23.347 2.263 10.390 1.00 31.38 171 PRO B CA 1
ATOM 4960 C C . PRO B 1 171 ? 23.620 3.367 9.357 1.00 34.12 171 PRO B C 1
ATOM 4961 O O . PRO B 1 171 ? 24.768 3.532 8.969 1.00 34.20 171 PRO B O 1
#

Organism: Escherichia coli (strain K12) (NCBI:txid83333)